Protein AF-A0A7V3PNI8-F1 (afdb_monomer)

Radius of gyration: 22.73 Å; Cα contacts (8 Å, |Δi|>4): 471; chains: 1; bounding box: 58×38×61 Å

Secondary structure (DSSP, 8-state):
-HHHHHHHHHGGG-SSHHHHHHHHHHHHHT--TTHHHHHHHHTT-SSHHHHHHHHHHHHHHT-GGGHHHHHHHTT-SSHHHHHHHHHHHHHHT-GGGHHHHHHHHHH-S-HHHHHHHHHHHHHHT-GGGHHHHHHHTT-SSHHHHHHHHHHHHHH--GGGHHHHHHHTT-SSHHHHHHHHHHHHHTGGGGHHHHHHHHHHHTSPPSSTT--SSTTHHHHHHHHHHHHHHHHHHHTTSSPPPTTHHHHHHHHHHHHHHHHH-TTSS-HHHHHHHHHHHHHHHHHHT--

Nearest PDB structures (foldseek):
  4xl5-assembly1_C  TM=7.088E-01  e=1.899E-10  synthetic construct
  7p0h-assembly2_B  TM=7.150E-01  e=7.142E-10  synthetic construct
  3ltj-assembly1_A  TM=6.736E-01  e=1.864E-07  synthetic construct
  6veh-assembly1_A  TM=6.159E-01  e=3.166E-07  synthetic construct
  6gx7-assembly2_F  TM=5.871E-01  e=2.324E-07  synthetic construct

Sequence (287 aa):
MAESFERLAAQLSHESPDIRRMACRDVAASGDARAAAALVKALGDWSPYVRAAAAEGLAAIGDPSVAPHLIELLSSAQPEARAGAALALGRLGIVKAADQILERLQTDPHPAVRAAAAEAAGRLASPEALQPLTAALADPEGLVRLSAARGLGLLGDSQAADALSATLGDAESDVAQAAAEALVSLGSASAPALAHALAEALKPRREPGAPWGAFGSEGWIGACRLAIGVLLKLASEPAEPAEAWASIRDALRTWKGALGILSAVPVEVKQPLRQLVHVYSRRLAQL

Structure (mmCIF, N/CA/C/O backbone):
data_AF-A0A7V3PNI8-F1
#
_entry.id   AF-A0A7V3PNI8-F1
#
loop_
_atom_site.group_PDB
_atom_site.id
_atom_site.type_symbol
_atom_site.label_atom_id
_atom_site.label_alt_id
_atom_site.label_comp_id
_atom_site.label_asym_id
_atom_site.label_entity_id
_atom_site.label_seq_id
_atom_site.pdbx_PDB_ins_code
_atom_site.Cartn_x
_atom_site.Cartn_y
_atom_site.Cartn_z
_atom_site.occupancy
_atom_site.B_iso_or_equiv
_atom_site.auth_seq_id
_atom_site.auth_comp_id
_atom_site.auth_asym_id
_atom_site.auth_atom_id
_atom_site.pdbx_PDB_model_num
ATOM 1 N N . MET A 1 1 ? 32.277 -0.8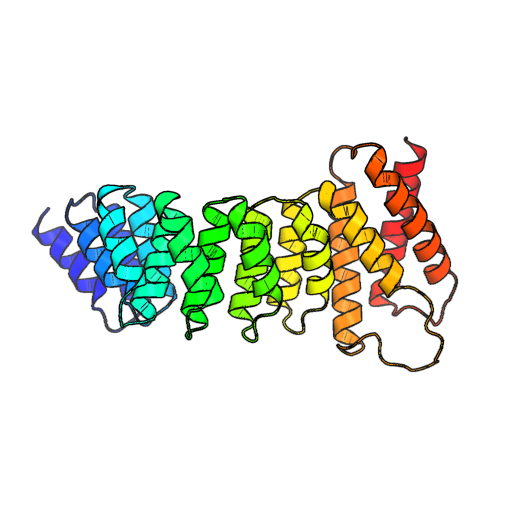92 -24.035 1.00 59.25 1 MET A N 1
ATOM 2 C CA . MET A 1 1 ? 31.037 -0.154 -23.711 1.00 59.25 1 MET A CA 1
ATOM 3 C C . MET A 1 1 ? 29.829 -0.730 -24.449 1.00 59.25 1 MET A C 1
ATOM 5 O O . MET A 1 1 ? 28.950 -1.252 -23.782 1.00 59.25 1 MET A O 1
ATOM 9 N N . ALA A 1 2 ? 29.788 -0.747 -25.789 1.00 63.59 2 ALA A N 1
ATOM 10 C CA . ALA A 1 2 ? 28.640 -1.324 -26.511 1.00 63.59 2 ALA A CA 1
ATOM 11 C C . ALA A 1 2 ? 28.478 -2.845 -26.291 1.00 63.59 2 ALA A C 1
ATOM 13 O O . ALA A 1 2 ? 27.403 -3.295 -25.913 1.00 63.59 2 ALA A O 1
ATOM 14 N N . GLU A 1 3 ? 29.558 -3.624 -26.425 1.00 67.81 3 GLU A N 1
ATOM 15 C CA . GLU A 1 3 ? 29.527 -5.089 -26.244 1.00 67.81 3 GLU A CA 1
ATOM 16 C C . GLU A 1 3 ? 29.230 -5.514 -24.791 1.00 67.81 3 GLU A C 1
ATOM 18 O O . GLU A 1 3 ? 28.664 -6.576 -24.548 1.00 67.81 3 GLU A O 1
ATOM 23 N N . SER A 1 4 ? 29.567 -4.666 -23.811 1.00 84.44 4 SER A N 1
ATOM 24 C CA . SER A 1 4 ? 29.242 -4.903 -22.401 1.00 84.44 4 SER A CA 1
ATOM 25 C C . SER A 1 4 ? 27.756 -4.687 -22.108 1.00 84.44 4 SER A C 1
ATOM 27 O O . SER A 1 4 ? 27.187 -5.462 -21.348 1.00 84.44 4 SER A O 1
ATOM 29 N N . PHE A 1 5 ? 27.112 -3.700 -22.741 1.00 90.62 5 PHE A N 1
ATOM 30 C CA . PHE A 1 5 ? 25.671 -3.486 -22.586 1.00 90.62 5 PHE A CA 1
ATOM 31 C C . PHE A 1 5 ? 24.851 -4.607 -23.231 1.00 90.62 5 PHE A C 1
ATOM 33 O O . PHE A 1 5 ? 23.934 -5.114 -22.597 1.00 90.62 5 PHE A O 1
ATOM 40 N N . GLU A 1 6 ? 25.206 -5.052 -24.442 1.00 90.94 6 GLU A N 1
ATOM 41 C CA . GLU A 1 6 ? 24.476 -6.138 -25.121 1.00 90.94 6 GLU A CA 1
ATOM 42 C C . GLU A 1 6 ? 24.453 -7.426 -24.290 1.00 90.94 6 GLU A C 1
ATOM 44 O O . GLU A 1 6 ? 23.429 -8.102 -24.202 1.00 90.94 6 GLU A O 1
ATOM 49 N N . ARG A 1 7 ? 25.563 -7.745 -23.609 1.00 91.00 7 ARG A N 1
ATOM 50 C CA . ARG A 1 7 ? 25.631 -8.907 -22.711 1.00 91.00 7 ARG A CA 1
ATOM 51 C C . ARG A 1 7 ? 24.704 -8.768 -21.505 1.00 91.00 7 ARG A C 1
ATOM 53 O O . ARG A 1 7 ? 24.096 -9.762 -21.118 1.00 91.00 7 ARG A O 1
ATOM 60 N N . LEU A 1 8 ? 24.581 -7.568 -20.933 1.00 90.94 8 LEU A N 1
ATOM 61 C CA . LEU A 1 8 ? 23.647 -7.291 -19.836 1.00 90.94 8 LEU A CA 1
ATOM 62 C C . LEU A 1 8 ? 22.193 -7.342 -20.321 1.00 90.94 8 LEU A C 1
ATOM 64 O O . LEU A 1 8 ? 21.363 -8.017 -19.719 1.00 90.94 8 LEU A O 1
ATOM 68 N N . ALA A 1 9 ? 21.894 -6.696 -21.449 1.00 92.25 9 ALA A N 1
ATOM 69 C CA . ALA A 1 9 ? 20.561 -6.675 -22.042 1.00 92.25 9 ALA A CA 1
ATOM 70 C C . ALA A 1 9 ? 20.085 -8.078 -22.457 1.00 92.25 9 ALA A C 1
ATOM 72 O O . ALA A 1 9 ? 18.906 -8.392 -22.305 1.00 92.25 9 ALA A O 1
ATOM 73 N N . ALA A 1 10 ? 20.989 -8.959 -22.899 1.00 93.94 10 ALA A N 1
ATOM 74 C CA . ALA A 1 10 ? 20.662 -10.353 -23.202 1.00 93.94 10 ALA A CA 1
ATOM 75 C C . ALA A 1 10 ? 20.108 -11.113 -21.981 1.00 93.94 10 ALA A C 1
ATOM 77 O O . ALA A 1 10 ? 19.217 -11.953 -22.130 1.00 93.94 10 ALA A O 1
ATOM 78 N N . GLN A 1 11 ? 20.562 -10.782 -20.7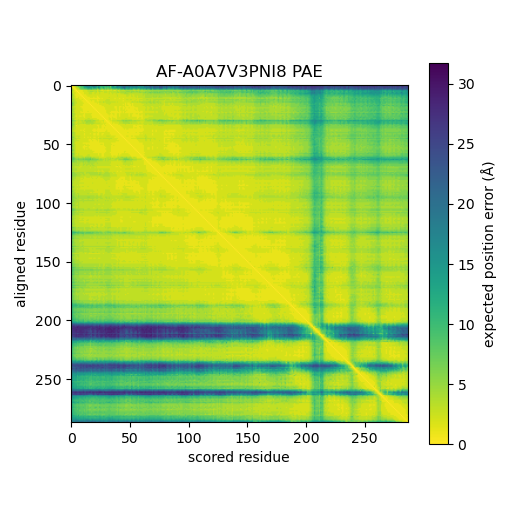65 1.00 96.12 11 GLN A N 1
ATOM 79 C CA . GLN A 1 11 ? 20.074 -11.417 -19.534 1.00 96.12 11 GLN A CA 1
ATOM 80 C C . GLN A 1 11 ? 18.616 -11.055 -19.209 1.00 96.12 11 GLN A C 1
ATOM 82 O O . GLN A 1 11 ? 17.956 -11.795 -18.483 1.00 96.12 11 GLN A O 1
ATOM 87 N N . LEU A 1 12 ? 18.059 -9.989 -19.802 1.00 94.62 12 LEU A N 1
ATOM 88 C CA . LEU A 1 12 ? 16.629 -9.666 -19.690 1.00 94.62 12 LEU A CA 1
ATOM 89 C C . LEU A 1 12 ? 15.725 -10.703 -20.369 1.00 94.62 12 LEU A C 1
ATOM 91 O O . LEU A 1 12 ? 14.520 -10.669 -20.167 1.00 94.62 12 LEU A O 1
ATOM 95 N N . SER A 1 13 ? 16.273 -11.610 -21.182 1.00 94.81 13 SER A N 1
ATOM 96 C CA . SER A 1 13 ? 15.520 -12.702 -21.821 1.00 94.81 13 SER A CA 1
ATOM 97 C C . SER A 1 13 ? 15.870 -14.079 -21.246 1.00 94.81 13 SER A C 1
ATOM 99 O O . SER A 1 13 ? 15.529 -15.099 -21.837 1.00 94.81 13 SER A O 1
ATOM 101 N N . HIS A 1 14 ? 16.564 -14.124 -20.105 1.00 97.25 14 HIS A N 1
ATOM 102 C CA . HIS A 1 14 ? 16.958 -15.374 -19.465 1.00 97.25 14 HIS A CA 1
ATOM 103 C C . HIS A 1 14 ? 15.734 -16.175 -18.969 1.00 97.25 14 HIS A C 1
ATOM 105 O O . HIS A 1 14 ? 14.748 -15.595 -18.514 1.00 97.25 14 HIS A O 1
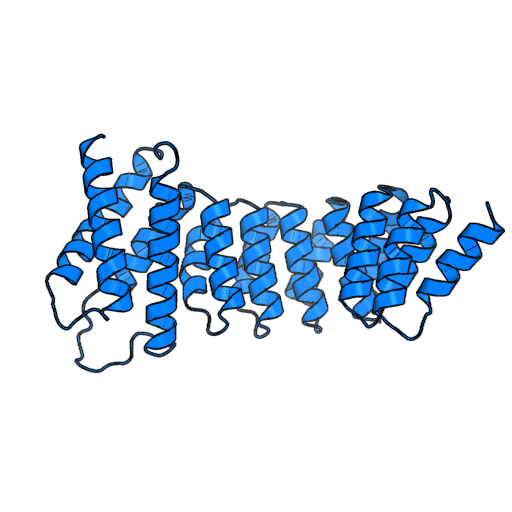ATOM 111 N N . GLU A 1 15 ? 15.788 -17.511 -19.000 1.00 95.69 15 GLU A N 1
ATOM 112 C CA . GLU A 1 15 ? 14.679 -18.379 -18.554 1.00 95.69 15 GLU A CA 1
ATOM 113 C C . GLU A 1 15 ? 14.311 -18.153 -17.077 1.00 95.69 15 GLU A C 1
ATOM 115 O O . GLU A 1 15 ? 13.138 -18.021 -16.719 1.00 95.69 15 GLU A O 1
ATOM 120 N N . SER A 1 16 ? 15.331 -18.022 -16.225 1.00 97.25 16 SER A N 1
ATOM 121 C CA . SER A 1 16 ? 15.176 -17.729 -14.802 1.00 97.25 16 SER A CA 1
ATOM 122 C C . SER A 1 16 ? 14.708 -16.284 -14.569 1.00 97.25 16 SER A C 1
ATOM 124 O O . SER A 1 16 ? 15.424 -15.348 -14.946 1.00 97.25 16 SER A O 1
ATOM 126 N N . PRO A 1 17 ? 13.562 -16.075 -13.892 1.00 96.62 17 PRO A N 1
ATOM 127 C CA . PRO A 1 17 ? 13.081 -14.741 -13.540 1.00 96.62 17 PRO A CA 1
ATOM 128 C C . PRO A 1 17 ? 14.018 -14.014 -12.570 1.00 96.62 17 PRO A C 1
ATOM 130 O O . PRO A 1 17 ? 14.084 -12.788 -12.604 1.00 96.62 17 PRO A O 1
ATOM 133 N N . ASP A 1 18 ? 14.776 -14.736 -11.741 1.00 96.88 18 ASP A N 1
ATOM 134 C CA . ASP A 1 18 ? 15.745 -14.121 -10.831 1.00 96.88 18 ASP A CA 1
ATOM 135 C C . ASP A 1 18 ? 16.891 -13.456 -11.593 1.00 96.88 18 ASP A C 1
ATOM 137 O O . ASP A 1 18 ? 17.283 -12.336 -11.259 1.00 96.88 18 ASP A O 1
ATOM 141 N N . ILE A 1 19 ? 17.366 -14.105 -12.662 1.00 97.38 19 ILE A N 1
ATOM 142 C CA . ILE A 1 19 ? 18.402 -13.546 -13.535 1.00 97.38 19 ILE A CA 1
ATOM 143 C C . ILE A 1 19 ? 17.852 -12.348 -14.308 1.00 97.38 19 ILE A C 1
ATOM 145 O O . ILE A 1 19 ? 18.499 -11.305 -14.326 1.00 97.38 19 ILE A O 1
ATOM 149 N N . ARG A 1 20 ? 16.629 -12.427 -14.856 1.00 97.94 20 ARG A N 1
ATOM 150 C CA . ARG A 1 20 ? 15.996 -11.269 -15.521 1.00 97.94 20 ARG A CA 1
ATOM 151 C C . ARG A 1 20 ? 15.816 -10.081 -14.575 1.00 97.94 20 ARG A C 1
ATOM 153 O O . ARG A 1 20 ? 16.043 -8.933 -14.956 1.00 97.94 20 ARG A O 1
ATOM 160 N N . ARG A 1 21 ? 15.445 -10.347 -13.320 1.00 97.31 21 ARG A N 1
ATOM 161 C CA . ARG A 1 21 ? 15.297 -9.328 -12.274 1.00 97.31 21 ARG A CA 1
ATOM 162 C C . ARG A 1 21 ? 16.632 -8.657 -11.952 1.00 97.31 21 ARG A C 1
ATOM 164 O O . ARG A 1 21 ? 16.681 -7.436 -11.834 1.00 97.31 21 ARG A O 1
ATOM 171 N N . MET A 1 22 ? 17.705 -9.438 -11.806 1.00 96.00 22 MET A N 1
ATOM 172 C CA . MET A 1 22 ? 19.059 -8.903 -11.615 1.00 96.00 22 MET A CA 1
ATOM 173 C C . MET A 1 22 ? 19.500 -8.085 -12.831 1.00 96.00 22 MET A C 1
ATOM 175 O O . MET A 1 22 ? 19.941 -6.951 -12.670 1.00 96.00 22 MET A O 1
ATOM 179 N N . ALA A 1 23 ? 19.244 -8.591 -14.037 1.00 96.75 23 ALA A N 1
ATOM 180 C CA . ALA A 1 23 ? 19.557 -7.906 -15.283 1.00 96.75 23 ALA A CA 1
ATOM 181 C C . ALA A 1 23 ? 18.879 -6.534 -15.391 1.00 96.75 23 ALA A C 1
ATOM 183 O O . ALA A 1 23 ? 19.502 -5.596 -15.871 1.00 96.75 23 ALA A O 1
ATOM 184 N N . CYS A 1 24 ? 17.646 -6.370 -14.894 1.00 97.44 24 CYS A N 1
ATOM 185 C CA . CYS A 1 24 ? 16.998 -5.054 -14.846 1.00 97.44 24 CYS A CA 1
ATOM 186 C C . CYS A 1 24 ? 17.823 -4.031 -14.047 1.00 97.44 24 CYS A C 1
ATOM 188 O O . CYS A 1 24 ? 17.959 -2.879 -14.460 1.00 97.44 24 CYS A O 1
ATOM 190 N N . ARG A 1 25 ? 18.410 -4.452 -12.920 1.00 94.50 25 ARG A N 1
ATOM 191 C CA . ARG A 1 25 ? 19.251 -3.589 -12.079 1.00 94.50 25 ARG A CA 1
ATOM 192 C C . ARG A 1 25 ? 20.579 -3.275 -12.758 1.00 94.50 25 ARG A C 1
ATOM 194 O O . ARG A 1 25 ? 20.981 -2.115 -12.784 1.00 94.50 25 ARG A O 1
ATOM 201 N N . ASP A 1 26 ? 21.215 -4.281 -13.348 1.00 95.94 26 ASP A N 1
ATOM 202 C CA . ASP A 1 26 ? 22.501 -4.112 -14.030 1.00 95.94 26 ASP A CA 1
ATOM 203 C C . ASP A 1 26 ? 22.365 -3.225 -15.278 1.00 95.94 26 ASP A C 1
ATOM 205 O O . ASP A 1 26 ? 23.199 -2.355 -15.528 1.00 95.94 26 ASP A O 1
ATOM 209 N N . VAL A 1 27 ? 21.275 -3.392 -16.036 1.00 95.94 27 VAL A N 1
ATOM 210 C CA . VAL A 1 27 ? 20.933 -2.542 -17.184 1.00 95.94 27 VAL A CA 1
ATOM 211 C C . VAL A 1 27 ? 20.701 -1.101 -16.733 1.00 95.94 27 VAL A C 1
ATOM 213 O O . VAL A 1 27 ? 21.259 -0.194 -17.350 1.00 95.94 27 VAL A O 1
ATOM 216 N N . ALA A 1 28 ? 19.962 -0.872 -15.643 1.00 95.25 28 ALA A N 1
ATOM 217 C CA . ALA A 1 28 ? 19.760 0.472 -15.095 1.00 95.25 28 ALA A CA 1
ATOM 218 C C . ALA A 1 28 ? 21.077 1.132 -14.647 1.00 95.25 28 ALA A C 1
ATOM 220 O O . ALA A 1 28 ? 21.313 2.303 -14.934 1.00 95.25 28 ALA A O 1
ATOM 221 N N . ALA A 1 29 ? 21.962 0.372 -13.995 1.00 94.69 29 ALA A N 1
ATOM 222 C CA . ALA A 1 29 ? 23.250 0.857 -13.498 1.00 94.69 29 ALA A CA 1
ATOM 223 C C . ALA A 1 29 ? 24.315 1.051 -14.596 1.00 94.69 29 ALA A C 1
ATOM 225 O O . ALA A 1 29 ? 25.376 1.616 -14.331 1.00 94.69 29 ALA A O 1
ATOM 226 N N . SER A 1 30 ? 24.056 0.593 -15.825 1.00 93.50 30 SER A N 1
ATOM 227 C CA . SER A 1 30 ? 25.036 0.625 -16.918 1.00 93.50 30 SER A CA 1
ATOM 228 C C . SER A 1 30 ? 25.377 2.034 -17.422 1.00 93.50 30 SER A C 1
ATOM 230 O O . SER A 1 30 ? 26.429 2.218 -18.036 1.00 93.50 30 SER A O 1
ATOM 232 N N . GLY A 1 31 ? 24.489 3.013 -17.206 1.00 88.44 31 GLY A N 1
ATOM 233 C CA . GLY A 1 31 ? 24.606 4.364 -17.766 1.00 88.44 31 GLY A CA 1
ATOM 234 C C . GLY A 1 31 ? 24.457 4.435 -19.294 1.00 88.44 31 GLY A C 1
ATOM 235 O O . GLY A 1 31 ? 24.707 5.486 -19.881 1.00 88.44 31 GLY A O 1
ATOM 236 N N . ASP A 1 32 ? 24.076 3.337 -19.956 1.00 93.25 32 ASP A N 1
ATOM 237 C CA . ASP A 1 32 ? 23.855 3.304 -21.403 1.00 93.25 32 ASP A CA 1
ATOM 238 C C . ASP A 1 32 ? 22.507 3.953 -21.752 1.00 93.25 32 ASP A C 1
ATOM 240 O O . ASP A 1 32 ? 21.478 3.645 -21.148 1.00 93.25 32 ASP A O 1
ATOM 244 N N . ALA A 1 33 ? 22.485 4.813 -22.774 1.00 90.31 33 ALA A N 1
ATOM 245 C CA . ALA A 1 33 ? 21.272 5.502 -23.225 1.00 90.31 33 ALA A CA 1
ATOM 246 C C . ALA A 1 33 ? 20.151 4.540 -23.672 1.00 90.31 33 ALA A C 1
ATOM 248 O O . ALA A 1 33 ? 18.980 4.911 -23.707 1.00 90.31 33 ALA A O 1
ATOM 249 N N . ARG A 1 34 ? 20.490 3.287 -24.002 1.00 93.19 34 ARG A N 1
ATOM 250 C CA . ARG A 1 34 ? 19.532 2.246 -24.404 1.00 93.19 34 ARG A CA 1
ATOM 251 C C . ARG A 1 34 ? 18.886 1.531 -23.217 1.00 93.19 34 ARG A C 1
ATOM 253 O O . ARG A 1 34 ? 17.935 0.774 -23.422 1.00 93.19 34 ARG A O 1
ATOM 260 N N . ALA A 1 35 ? 19.369 1.757 -21.994 1.00 95.19 35 ALA A N 1
ATOM 261 C CA . ALA A 1 35 ? 18.869 1.090 -20.796 1.00 95.19 35 ALA A CA 1
ATOM 262 C C . ALA A 1 35 ? 17.365 1.318 -20.600 1.00 95.19 35 ALA A C 1
ATOM 264 O O . ALA A 1 35 ? 16.624 0.361 -20.388 1.00 95.19 35 ALA A O 1
ATOM 265 N N . ALA A 1 36 ? 16.896 2.557 -20.767 1.00 95.12 36 ALA A N 1
ATOM 266 C CA . ALA A 1 36 ? 15.486 2.897 -20.607 1.00 95.12 36 ALA A CA 1
ATOM 267 C C . ALA A 1 36 ? 14.584 2.076 -21.548 1.00 95.12 36 ALA A C 1
ATOM 269 O O . ALA A 1 36 ? 13.636 1.437 -21.097 1.00 95.12 36 ALA A O 1
ATOM 270 N N . ALA A 1 37 ? 14.924 1.997 -22.837 1.00 94.44 37 ALA A N 1
ATOM 271 C CA . ALA A 1 37 ? 14.160 1.218 -23.814 1.00 94.44 37 ALA A CA 1
ATOM 272 C C . ALA A 1 37 ? 14.144 -0.289 -23.490 1.00 94.44 37 ALA A C 1
ATOM 274 O O . ALA A 1 37 ? 13.110 -0.949 -23.622 1.00 94.44 37 ALA A O 1
ATOM 275 N N . ALA A 1 38 ? 15.272 -0.837 -23.028 1.00 95.56 38 ALA A N 1
ATOM 276 C CA . ALA A 1 38 ? 15.356 -2.236 -22.621 1.00 95.56 38 ALA A CA 1
ATOM 277 C C . ALA A 1 38 ? 14.469 -2.535 -21.396 1.00 95.56 38 ALA A C 1
ATOM 279 O O . ALA A 1 38 ? 13.776 -3.553 -21.366 1.00 95.56 38 ALA A O 1
ATOM 280 N N . LEU A 1 39 ? 14.436 -1.627 -20.416 1.00 97.00 39 LEU A N 1
ATOM 281 C CA . LEU A 1 39 ? 13.607 -1.778 -19.219 1.00 97.00 39 LEU A CA 1
ATOM 282 C C . LEU A 1 39 ? 12.118 -1.573 -19.497 1.00 97.00 39 LEU A C 1
ATOM 284 O O . LEU A 1 39 ? 11.309 -2.307 -18.939 1.00 97.00 39 LEU A O 1
ATOM 288 N N . VAL A 1 40 ? 11.745 -0.661 -20.402 1.00 96.56 40 VAL A N 1
ATOM 289 C CA . VAL A 1 40 ? 10.356 -0.529 -20.879 1.00 96.56 40 VAL A CA 1
ATOM 290 C C . VAL A 1 40 ? 9.846 -1.869 -21.408 1.00 96.56 40 VAL A C 1
ATOM 292 O O . VAL A 1 40 ? 8.747 -2.289 -21.056 1.00 96.56 40 VAL A O 1
ATOM 295 N N . LYS A 1 41 ? 10.650 -2.590 -22.200 1.00 95.00 41 LYS A N 1
ATOM 296 C CA . LYS A 1 41 ? 10.272 -3.926 -22.685 1.00 95.00 41 LYS A CA 1
ATOM 297 C C . LYS A 1 41 ? 10.092 -4.924 -21.533 1.00 95.00 41 LYS A C 1
ATOM 299 O O . LYS A 1 41 ? 9.159 -5.724 -21.560 1.00 95.00 41 LYS A O 1
ATOM 304 N N . ALA A 1 42 ? 10.948 -4.860 -20.513 1.00 96.94 42 ALA A N 1
ATOM 305 C CA . ALA A 1 42 ? 10.878 -5.724 -19.332 1.00 96.94 42 ALA A CA 1
ATOM 306 C C . ALA A 1 42 ? 9.665 -5.440 -18.418 1.00 96.94 42 ALA A C 1
ATOM 308 O O . ALA A 1 42 ? 9.324 -6.273 -17.579 1.00 96.94 42 ALA A O 1
ATOM 309 N N . LEU A 1 43 ? 8.949 -4.323 -18.605 1.00 96.94 43 LEU A N 1
ATOM 310 C CA . LEU A 1 43 ? 7.668 -4.081 -17.929 1.00 96.94 43 LEU A CA 1
ATOM 311 C C . LEU A 1 43 ? 6.577 -5.072 -18.351 1.00 96.94 43 LEU A C 1
ATOM 313 O O . LEU A 1 43 ? 5.633 -5.272 -17.598 1.00 96.94 43 LEU A O 1
ATOM 317 N N . GLY A 1 44 ? 6.707 -5.707 -19.518 1.00 95.81 44 GLY A N 1
ATOM 318 C CA . GLY A 1 44 ? 5.805 -6.762 -19.987 1.00 95.81 44 GLY A CA 1
ATOM 319 C C . GLY A 1 44 ? 6.144 -8.165 -19.478 1.00 95.81 44 GLY A C 1
ATOM 320 O O . GLY A 1 44 ? 5.592 -9.135 -19.985 1.00 95.81 44 GLY A O 1
ATOM 321 N N . ASP A 1 45 ? 7.073 -8.313 -18.528 1.00 97.81 45 ASP A N 1
ATOM 322 C CA . ASP A 1 45 ? 7.474 -9.634 -18.040 1.00 97.81 45 ASP A CA 1
ATOM 323 C C . ASP A 1 45 ? 6.354 -10.331 -17.249 1.00 97.81 45 ASP A C 1
ATOM 325 O O . ASP A 1 45 ? 5.663 -9.716 -16.432 1.00 97.81 45 ASP A O 1
ATOM 329 N N . TRP A 1 46 ? 6.221 -11.647 -17.423 1.00 94.88 46 TRP A N 1
ATOM 330 C CA . TRP A 1 46 ? 5.276 -12.480 -16.670 1.00 94.88 46 TRP A CA 1
ATOM 331 C C . TRP A 1 46 ? 5.524 -12.444 -15.158 1.00 94.88 46 TRP A C 1
ATOM 333 O O . TRP A 1 46 ? 4.581 -12.477 -14.365 1.00 94.88 46 TRP A O 1
ATOM 343 N N . SER A 1 47 ? 6.788 -12.333 -14.739 1.00 96.38 47 SER A N 1
ATOM 344 C CA . SER A 1 47 ? 7.156 -12.264 -13.329 1.00 96.38 47 SER A CA 1
ATOM 345 C C . SER A 1 47 ? 6.887 -10.867 -12.759 1.00 96.38 47 SER A C 1
ATOM 347 O O . SER A 1 47 ? 7.524 -9.898 -13.190 1.00 96.38 47 SER A O 1
ATOM 349 N N . PRO A 1 48 ? 6.030 -10.729 -11.727 1.00 94.62 48 PRO A N 1
ATOM 350 C CA . PRO A 1 48 ? 5.806 -9.442 -11.067 1.00 94.62 48 PRO A CA 1
ATOM 351 C C . PRO A 1 48 ? 7.093 -8.856 -10.473 1.00 94.62 48 PRO A C 1
ATOM 353 O O . PRO A 1 48 ? 7.262 -7.640 -10.461 1.00 94.62 48 PRO A O 1
ATOM 356 N N . TYR A 1 49 ? 8.037 -9.704 -10.049 1.00 96.44 49 TYR A N 1
ATOM 357 C CA . TYR A 1 49 ? 9.324 -9.257 -9.515 1.00 96.44 49 TYR A CA 1
ATOM 358 C C . TYR A 1 49 ? 10.232 -8.645 -10.586 1.00 96.44 49 TYR A C 1
ATOM 360 O O . TYR A 1 49 ? 10.983 -7.719 -10.285 1.00 96.44 49 TYR A O 1
ATOM 368 N N . VAL A 1 50 ? 10.167 -9.139 -11.828 1.00 97.94 50 VAL A N 1
ATOM 369 C CA . VAL A 1 50 ? 10.916 -8.558 -12.953 1.00 97.94 50 VAL A CA 1
ATOM 370 C C . VAL A 1 50 ? 10.288 -7.230 -13.356 1.00 97.94 50 VAL A C 1
ATOM 372 O O . VAL A 1 50 ? 11.011 -6.247 -13.482 1.00 97.94 50 VAL A O 1
ATOM 375 N N . ARG A 1 51 ? 8.951 -7.155 -13.444 1.00 97.50 51 ARG A N 1
ATOM 376 C CA . ARG A 1 51 ? 8.247 -5.888 -13.713 1.00 97.50 51 ARG A CA 1
ATOM 377 C C . ARG A 1 51 ? 8.572 -4.820 -12.674 1.00 97.50 51 ARG A C 1
ATOM 379 O O . ARG A 1 51 ? 8.873 -3.685 -13.035 1.00 97.50 51 ARG A O 1
ATOM 386 N N . ALA A 1 52 ? 8.562 -5.189 -11.392 1.00 96.56 52 ALA A N 1
ATOM 387 C CA . ALA A 1 52 ? 8.976 -4.300 -10.315 1.00 96.56 52 ALA A CA 1
ATOM 388 C C . ALA A 1 52 ? 10.443 -3.873 -10.483 1.00 96.56 52 ALA A C 1
ATOM 390 O O . ALA A 1 52 ? 10.729 -2.683 -10.453 1.00 96.56 52 ALA A O 1
ATOM 391 N N . ALA A 1 53 ? 11.382 -4.784 -10.746 1.00 97.62 53 ALA A N 1
ATOM 392 C CA . ALA A 1 53 ? 12.778 -4.390 -10.954 1.00 97.62 53 ALA A CA 1
ATOM 393 C C . ALA A 1 53 ? 12.975 -3.485 -12.185 1.00 97.62 53 ALA A C 1
ATOM 395 O O . ALA A 1 53 ? 13.777 -2.556 -12.133 1.00 97.62 53 ALA A O 1
ATOM 396 N N . ALA A 1 54 ? 12.222 -3.702 -13.265 1.00 97.88 54 ALA A N 1
ATOM 397 C CA . ALA A 1 54 ? 12.241 -2.849 -14.449 1.00 97.88 54 ALA A CA 1
ATOM 398 C C . ALA A 1 54 ? 11.700 -1.440 -14.155 1.00 97.88 54 ALA A C 1
ATOM 400 O O . ALA A 1 54 ? 12.339 -0.451 -14.511 1.00 97.88 54 ALA A O 1
ATOM 401 N N . ALA A 1 55 ? 10.580 -1.332 -13.434 1.00 97.75 55 ALA A N 1
ATOM 402 C CA . ALA A 1 55 ? 10.024 -0.051 -12.997 1.00 97.75 55 ALA A CA 1
ATOM 403 C C . ALA A 1 55 ? 10.955 0.696 -12.018 1.00 97.75 55 ALA A C 1
ATOM 405 O O . ALA A 1 55 ? 11.086 1.914 -12.095 1.00 97.75 55 ALA A O 1
ATOM 406 N N . GLU A 1 56 ? 11.618 -0.025 -11.106 1.00 96.94 56 GLU A N 1
ATOM 407 C CA . GLU A 1 56 ? 12.673 0.509 -10.223 1.00 96.94 56 GLU A CA 1
ATOM 408 C C . GLU A 1 56 ? 13.861 1.027 -11.036 1.00 96.94 56 GLU A C 1
ATOM 410 O O . GLU A 1 56 ? 14.335 2.132 -10.794 1.00 96.94 56 GLU A O 1
ATOM 415 N N . GLY A 1 57 ? 14.319 0.247 -12.017 1.00 97.19 57 GLY A N 1
ATOM 416 C CA . GLY A 1 57 ? 15.422 0.629 -12.888 1.00 97.19 57 GLY A CA 1
ATOM 417 C C . GLY A 1 57 ? 15.106 1.876 -13.713 1.00 97.19 57 GLY A C 1
ATOM 418 O O . GLY A 1 57 ? 15.937 2.774 -13.791 1.00 97.19 57 GLY A O 1
ATOM 419 N N . LEU A 1 58 ? 13.890 1.987 -14.259 1.00 97.00 58 LEU A N 1
ATOM 420 C CA . LEU A 1 58 ? 13.436 3.195 -14.955 1.00 97.00 58 LEU A CA 1
ATOM 421 C C . LEU A 1 58 ? 13.420 4.416 -14.031 1.00 97.00 58 LEU A C 1
ATOM 423 O O . LEU A 1 58 ? 13.913 5.473 -14.418 1.00 97.00 58 LEU A O 1
ATOM 427 N N . ALA A 1 59 ? 12.913 4.266 -12.805 1.00 95.62 59 ALA A N 1
ATOM 428 C CA . ALA A 1 59 ? 12.934 5.339 -11.814 1.00 95.62 59 ALA A CA 1
ATOM 429 C C . ALA A 1 59 ? 14.364 5.745 -11.416 1.00 95.62 59 ALA A C 1
ATOM 431 O O . ALA A 1 59 ? 14.633 6.930 -11.252 1.00 95.62 59 ALA A O 1
ATOM 432 N N . ALA A 1 60 ? 15.287 4.782 -11.316 1.00 95.88 60 ALA A N 1
ATOM 433 C CA . ALA A 1 60 ? 16.697 5.037 -11.024 1.00 95.88 60 ALA A CA 1
ATOM 434 C C . ALA A 1 60 ? 17.428 5.745 -12.176 1.00 95.88 60 ALA A C 1
ATOM 436 O O . ALA A 1 60 ? 18.286 6.586 -11.919 1.00 95.88 60 ALA A O 1
ATOM 437 N N . ILE A 1 61 ? 17.082 5.433 -13.430 1.00 95.62 61 ILE A N 1
ATOM 438 C CA . ILE A 1 61 ? 17.558 6.183 -14.602 1.00 95.62 61 ILE A CA 1
ATOM 439 C C . ILE A 1 61 ? 17.003 7.613 -14.566 1.00 95.62 61 ILE A C 1
ATOM 441 O O . ILE A 1 61 ? 17.721 8.559 -14.881 1.00 95.62 61 ILE A O 1
ATOM 445 N N . GLY A 1 62 ? 15.733 7.769 -14.181 1.00 91.69 62 GLY A N 1
ATOM 446 C CA . GLY A 1 62 ? 15.099 9.073 -13.999 1.00 91.69 62 GLY A CA 1
ATOM 447 C C . GLY A 1 62 ? 14.891 9.849 -15.299 1.00 91.69 62 GLY A C 1
ATOM 448 O O . GLY A 1 62 ? 14.786 11.071 -15.255 1.00 91.69 62 GLY A O 1
ATOM 449 N N . ASP A 1 63 ? 14.847 9.170 -16.451 1.00 88.81 63 ASP A N 1
ATOM 450 C CA . ASP A 1 63 ? 14.599 9.806 -17.746 1.00 88.81 63 ASP A CA 1
ATOM 451 C C . ASP A 1 63 ? 13.089 10.032 -17.948 1.00 88.81 63 ASP A C 1
ATOM 453 O O . ASP A 1 63 ? 12.355 9.078 -18.207 1.00 88.81 63 ASP A O 1
ATOM 457 N N . PRO A 1 64 ? 12.579 11.274 -17.872 1.00 84.00 64 PRO A N 1
ATOM 458 C CA . PRO A 1 64 ? 11.157 11.542 -18.054 1.00 84.00 64 PRO A CA 1
ATOM 459 C C . PRO A 1 64 ? 10.689 11.341 -19.504 1.00 84.00 64 PRO A C 1
ATOM 461 O O . PRO A 1 64 ? 9.480 11.313 -19.746 1.00 84.00 64 PRO A O 1
ATOM 464 N N . SER A 1 65 ? 11.602 11.193 -20.475 1.00 90.12 65 SER A N 1
ATOM 465 C CA . SER A 1 65 ? 11.258 11.008 -21.889 1.00 90.12 65 SER A CA 1
ATOM 466 C C . SER A 1 65 ? 10.486 9.711 -22.153 1.00 90.12 65 SER A C 1
ATOM 468 O O . SER A 1 65 ? 9.750 9.634 -23.137 1.00 90.12 65 SER A O 1
ATOM 470 N N . VAL A 1 66 ? 10.561 8.725 -21.246 1.00 94.19 66 VAL A N 1
ATOM 471 C CA . VAL A 1 66 ? 9.777 7.484 -21.357 1.00 94.19 66 VAL A CA 1
ATOM 472 C C . VAL A 1 66 ? 8.295 7.670 -21.027 1.00 94.19 66 VAL A C 1
ATOM 474 O O . VAL A 1 66 ? 7.484 6.813 -21.376 1.00 94.19 66 VAL A O 1
ATOM 477 N N . ALA A 1 67 ? 7.911 8.775 -20.378 1.00 94.31 67 ALA A N 1
ATOM 478 C CA . ALA A 1 67 ? 6.560 8.969 -19.854 1.00 94.31 67 ALA A CA 1
ATOM 479 C C . ALA A 1 67 ? 5.437 8.828 -20.904 1.00 94.31 67 ALA A C 1
ATOM 481 O O . ALA A 1 67 ? 4.480 8.111 -20.613 1.00 94.31 67 ALA A O 1
ATOM 482 N N . PRO A 1 68 ? 5.515 9.417 -22.119 1.00 95.81 68 PRO A N 1
ATOM 483 C CA . PRO A 1 68 ? 4.462 9.253 -23.126 1.00 95.81 68 PRO A CA 1
ATOM 484 C C . PRO A 1 68 ? 4.245 7.790 -23.518 1.00 95.81 68 PRO A C 1
ATOM 486 O O . PRO A 1 68 ? 3.111 7.343 -23.656 1.00 95.81 68 PRO A O 1
ATOM 489 N N . HIS A 1 69 ? 5.333 7.031 -23.636 1.00 95.38 69 HIS A N 1
ATOM 490 C CA . HIS A 1 69 ? 5.263 5.629 -24.017 1.00 95.38 69 HIS A CA 1
ATOM 491 C C . HIS A 1 69 ? 4.760 4.742 -22.868 1.00 95.38 69 HIS A C 1
ATOM 493 O O . HIS A 1 69 ? 3.994 3.810 -23.090 1.00 95.38 69 HIS A O 1
ATOM 499 N N . LEU A 1 70 ? 5.109 5.062 -21.618 1.00 97.56 70 LEU A N 1
ATOM 500 C CA . LEU A 1 70 ? 4.526 4.395 -20.451 1.00 97.56 70 LEU A CA 1
ATOM 501 C C . LEU A 1 70 ? 3.017 4.663 -20.326 1.00 97.56 70 LEU A C 1
ATOM 503 O O . LEU A 1 70 ? 2.267 3.752 -19.985 1.00 97.56 70 LEU A O 1
ATOM 507 N N . ILE A 1 71 ? 2.557 5.880 -20.634 1.00 97.69 71 ILE A N 1
ATOM 508 C CA . ILE A 1 71 ? 1.122 6.210 -20.660 1.00 97.69 71 ILE A CA 1
ATOM 509 C C . ILE A 1 71 ? 0.401 5.398 -21.744 1.00 97.69 71 ILE A C 1
ATOM 511 O O . ILE A 1 71 ? -0.663 4.842 -21.483 1.00 97.69 71 ILE A O 1
ATOM 515 N N . GLU A 1 72 ? 0.990 5.265 -22.933 1.00 97.06 72 GLU A N 1
ATOM 516 C CA . GLU A 1 72 ? 0.454 4.410 -24.001 1.00 97.06 72 GLU A CA 1
ATOM 517 C C . GLU A 1 72 ? 0.356 2.937 -23.559 1.00 97.06 72 GLU A C 1
ATOM 519 O O . GLU A 1 72 ? -0.665 2.279 -23.778 1.00 97.06 72 GLU A O 1
ATOM 524 N N . LEU A 1 73 ? 1.375 2.430 -22.855 1.00 97.38 73 LEU A N 1
ATOM 525 C CA . LEU A 1 73 ? 1.408 1.056 -22.348 1.00 97.38 73 LEU A CA 1
ATOM 526 C C . LEU A 1 73 ? 0.304 0.737 -21.328 1.00 97.38 73 LEU A C 1
ATOM 528 O O . LEU A 1 73 ? -0.058 -0.436 -21.204 1.00 97.38 73 LEU A O 1
ATOM 532 N N . LEU A 1 74 ? -0.299 1.730 -20.661 1.00 98.00 74 LEU A N 1
ATOM 533 C CA . LEU A 1 74 ? -1.495 1.523 -19.824 1.00 98.00 74 LEU A CA 1
ATOM 534 C C . LEU A 1 74 ? -2.708 1.020 -20.625 1.00 98.00 74 LEU A C 1
ATOM 536 O O . LEU A 1 74 ? -3.651 0.487 -20.040 1.00 98.00 74 LEU A O 1
ATOM 540 N N . SER A 1 75 ? -2.687 1.149 -21.954 1.00 97.19 75 SER A N 1
ATOM 541 C CA . SER A 1 75 ? -3.718 0.628 -22.863 1.00 97.19 75 SER A CA 1
ATOM 542 C C . SER A 1 75 ? -3.291 -0.650 -23.595 1.00 97.19 75 SER A C 1
ATOM 544 O O . SER A 1 75 ? -3.981 -1.104 -24.506 1.00 97.19 75 SER A O 1
ATOM 546 N N . SER A 1 76 ? -2.162 -1.257 -23.211 1.00 97.50 76 SER A N 1
ATOM 547 C CA . SER A 1 76 ? -1.671 -2.491 -23.831 1.00 97.50 76 SER A CA 1
ATOM 548 C C . SER A 1 76 ? -2.669 -3.645 -23.696 1.00 97.50 76 SER A C 1
ATOM 550 O O . SER A 1 76 ? -3.297 -3.835 -22.651 1.00 97.50 76 SER A O 1
ATOM 552 N N . ALA A 1 77 ? -2.750 -4.490 -24.727 1.00 97.06 77 ALA A N 1
ATOM 553 C CA . ALA A 1 77 ? -3.508 -5.739 -24.668 1.00 97.06 77 ALA A CA 1
ATOM 554 C C . ALA A 1 77 ? -2.959 -6.707 -23.599 1.00 97.06 77 ALA A C 1
ATOM 556 O O . ALA A 1 77 ? -3.713 -7.507 -23.048 1.00 97.06 77 ALA A O 1
ATOM 557 N N . GLN A 1 78 ? -1.665 -6.613 -23.276 1.00 97.00 78 GLN A N 1
ATOM 558 C CA . GLN A 1 78 ? -1.013 -7.464 -22.280 1.00 97.00 78 GLN A CA 1
ATOM 559 C C . GLN A 1 78 ? -1.173 -6.869 -20.871 1.00 97.00 78 GLN A C 1
ATOM 561 O O . GLN A 1 78 ? -0.678 -5.762 -20.628 1.00 97.00 78 GLN A O 1
ATOM 566 N N . PRO A 1 79 ? -1.829 -7.568 -19.926 1.00 98.00 79 PRO A N 1
ATOM 567 C CA . PRO A 1 79 ? -2.009 -7.069 -18.563 1.00 98.00 79 PRO A CA 1
ATOM 568 C C . PRO A 1 79 ? -0.685 -6.874 -17.818 1.00 98.00 79 PRO A C 1
ATOM 570 O O . PRO A 1 79 ? -0.563 -5.944 -17.024 1.00 98.00 79 PRO A O 1
ATOM 573 N N . GLU A 1 80 ? 0.331 -7.686 -18.105 1.00 97.94 80 GLU A N 1
ATOM 574 C CA . GLU A 1 80 ? 1.676 -7.550 -17.547 1.00 97.94 80 GLU A CA 1
ATOM 575 C C . GLU A 1 80 ? 2.253 -6.171 -17.873 1.00 97.94 80 GLU A C 1
ATOM 577 O O . GLU A 1 80 ? 2.670 -5.448 -16.969 1.00 97.94 80 GLU A O 1
ATOM 582 N N . ALA A 1 81 ? 2.188 -5.774 -19.148 1.00 97.56 81 ALA A N 1
ATOM 583 C CA . ALA A 1 81 ? 2.680 -4.483 -19.611 1.00 97.56 81 ALA A CA 1
ATOM 584 C C . ALA A 1 81 ? 1.903 -3.314 -18.990 1.00 97.56 81 ALA A C 1
ATOM 586 O O . ALA A 1 81 ? 2.523 -2.334 -18.579 1.00 97.56 81 ALA A O 1
ATOM 587 N N . ARG A 1 82 ? 0.572 -3.432 -18.848 1.00 98.56 82 ARG A N 1
ATOM 588 C CA . ARG A 1 82 ? -0.243 -2.411 -18.162 1.00 98.56 82 ARG A CA 1
ATOM 589 C C . ARG A 1 82 ? 0.160 -2.256 -16.695 1.00 98.56 82 ARG A C 1
ATOM 591 O O . ARG A 1 82 ? 0.361 -1.137 -16.228 1.00 98.56 82 ARG A O 1
ATOM 598 N N . ALA A 1 83 ? 0.325 -3.370 -15.978 1.00 98.50 83 ALA A N 1
ATOM 599 C CA . ALA A 1 83 ? 0.748 -3.361 -14.579 1.00 98.50 83 ALA A CA 1
ATOM 600 C C . ALA A 1 83 ? 2.161 -2.776 -14.418 1.00 98.50 83 ALA A C 1
ATOM 602 O O . ALA A 1 83 ? 2.391 -1.936 -13.550 1.00 98.50 83 ALA A O 1
ATOM 603 N N . GLY A 1 84 ? 3.108 -3.190 -15.267 1.00 98.06 84 GLY A N 1
ATOM 604 C CA . GLY A 1 84 ? 4.467 -2.653 -15.263 1.00 98.06 84 GLY A CA 1
ATOM 605 C C . GLY A 1 84 ? 4.501 -1.152 -15.564 1.00 98.06 84 GLY A C 1
ATOM 606 O O . GLY A 1 84 ? 5.189 -0.407 -14.866 1.00 98.06 84 GLY A O 1
ATOM 607 N N . ALA A 1 85 ? 3.711 -0.691 -16.536 1.00 98.44 85 ALA A N 1
ATOM 608 C CA . ALA A 1 85 ? 3.579 0.726 -16.859 1.00 98.44 85 ALA A CA 1
ATOM 609 C C . ALA A 1 85 ? 3.044 1.546 -15.679 1.00 98.44 85 ALA A C 1
ATOM 611 O O . ALA A 1 85 ? 3.645 2.565 -15.338 1.00 98.44 85 ALA A O 1
ATOM 612 N N . ALA A 1 86 ? 1.986 1.080 -15.004 1.00 98.50 86 ALA A N 1
ATOM 613 C CA . ALA A 1 86 ? 1.452 1.747 -13.816 1.00 98.50 86 ALA A CA 1
ATOM 614 C C . ALA A 1 86 ? 2.518 1.879 -12.711 1.00 98.50 86 ALA A C 1
ATOM 616 O O . ALA A 1 86 ? 2.753 2.983 -12.215 1.00 98.50 86 ALA A O 1
ATOM 617 N N . LEU A 1 87 ? 3.235 0.791 -12.391 1.00 97.81 87 LEU A N 1
ATOM 618 C CA . LEU A 1 87 ? 4.326 0.816 -11.406 1.00 97.81 87 LEU A CA 1
ATOM 619 C C . LEU A 1 87 ? 5.431 1.811 -11.786 1.00 97.81 87 LEU A C 1
ATOM 621 O O . LEU A 1 87 ? 5.900 2.566 -10.933 1.00 97.81 87 LEU A O 1
ATOM 625 N N . ALA A 1 88 ? 5.853 1.814 -13.053 1.00 98.06 88 ALA A N 1
ATOM 626 C CA . ALA A 1 88 ? 6.900 2.708 -13.539 1.00 98.06 88 ALA A CA 1
ATOM 627 C C . ALA A 1 88 ? 6.473 4.179 -13.447 1.00 98.06 88 ALA A C 1
ATOM 629 O O . ALA A 1 88 ? 7.225 4.997 -12.922 1.00 98.06 88 ALA A O 1
ATOM 630 N N . LEU A 1 89 ? 5.252 4.507 -13.879 1.00 98.00 89 LEU A N 1
ATOM 631 C CA . LEU A 1 89 ? 4.700 5.864 -13.823 1.00 98.00 89 LEU A CA 1
ATOM 632 C C . LEU A 1 89 ? 4.587 6.388 -12.387 1.00 98.00 89 LEU A C 1
ATOM 634 O O . LEU A 1 89 ? 4.984 7.523 -12.123 1.00 98.00 89 LEU A O 1
ATOM 638 N N . GLY A 1 90 ? 4.107 5.554 -11.459 1.00 97.06 90 GLY A N 1
ATOM 639 C CA . GLY A 1 90 ? 4.021 5.910 -10.042 1.00 97.06 90 GLY A CA 1
ATOM 640 C C . GLY A 1 90 ? 5.391 6.153 -9.408 1.00 97.06 90 GLY A C 1
ATOM 641 O O . GLY A 1 90 ? 5.568 7.110 -8.661 1.00 97.06 90 GLY A O 1
ATOM 642 N N . ARG A 1 91 ? 6.392 5.324 -9.729 1.00 96.06 91 ARG A N 1
ATOM 643 C CA . ARG A 1 91 ? 7.760 5.464 -9.190 1.00 96.06 91 ARG A CA 1
ATOM 644 C C . ARG A 1 91 ? 8.540 6.625 -9.800 1.00 96.06 91 ARG A C 1
ATOM 646 O O . ARG A 1 91 ? 9.359 7.218 -9.109 1.00 96.06 91 ARG A O 1
ATOM 653 N N . LEU A 1 92 ? 8.274 6.955 -11.062 1.00 95.56 92 LEU A N 1
ATOM 654 C CA . LEU A 1 92 ? 8.815 8.139 -11.733 1.00 95.56 92 LEU A CA 1
ATOM 655 C C . LEU A 1 92 ? 8.118 9.441 -11.305 1.00 95.56 92 LEU A C 1
ATOM 657 O O . LEU A 1 92 ? 8.593 10.519 -11.652 1.00 95.56 92 LEU A O 1
ATOM 661 N N . GLY A 1 93 ? 6.993 9.366 -10.585 1.00 95.75 93 GLY A N 1
ATOM 662 C CA . GLY A 1 93 ? 6.243 10.552 -10.170 1.00 95.75 93 GLY A CA 1
ATOM 663 C C . GLY A 1 93 ? 5.546 11.267 -11.333 1.00 95.75 93 GLY A C 1
ATOM 664 O O . GLY A 1 93 ? 5.411 12.490 -11.320 1.00 95.75 93 GLY A O 1
ATOM 665 N N . ILE A 1 94 ? 5.120 10.537 -12.371 1.00 96.50 94 ILE A N 1
ATOM 666 C CA . ILE A 1 94 ? 4.470 11.130 -13.549 1.00 96.50 94 ILE A CA 1
ATOM 667 C C . ILE A 1 94 ? 3.005 11.455 -13.233 1.00 96.50 94 ILE A C 1
ATOM 669 O O . ILE A 1 94 ? 2.088 10.731 -13.612 1.00 96.50 94 ILE A O 1
ATOM 673 N N . VAL A 1 95 ? 2.775 12.593 -12.572 1.00 95.56 95 VAL A N 1
ATOM 674 C CA . VAL A 1 95 ? 1.431 13.059 -12.167 1.00 95.56 95 VAL A CA 1
ATOM 675 C C . VAL A 1 95 ? 0.473 13.197 -13.357 1.00 95.56 95 VAL A C 1
ATOM 677 O O . VAL A 1 95 ? -0.720 12.957 -13.225 1.00 95.56 95 VAL A O 1
ATOM 680 N N . LYS A 1 96 ? 0.989 13.498 -14.558 1.00 95.38 96 LYS A N 1
ATOM 681 C CA . LYS A 1 96 ? 0.187 13.576 -15.795 1.00 95.38 96 LYS A CA 1
ATOM 682 C C . LYS A 1 96 ? -0.533 12.270 -16.160 1.00 95.38 96 LYS A C 1
ATOM 684 O O . LYS A 1 96 ? -1.430 12.317 -16.989 1.00 95.38 96 LYS A O 1
ATOM 689 N N . ALA A 1 97 ? -0.115 11.137 -15.595 1.00 96.38 97 ALA A N 1
ATOM 690 C CA . ALA A 1 97 ? -0.734 9.835 -15.816 1.00 96.38 97 ALA A CA 1
ATOM 691 C C . ALA A 1 97 ? -1.773 9.461 -14.741 1.00 96.38 97 ALA A C 1
ATOM 693 O O . ALA A 1 97 ? -2.280 8.339 -14.766 1.00 96.38 97 ALA A O 1
ATOM 694 N N . ALA A 1 98 ? -2.054 10.352 -13.778 1.00 97.06 98 ALA A N 1
ATOM 695 C CA . ALA A 1 98 ? -2.931 10.066 -12.645 1.00 97.06 98 ALA A CA 1
ATOM 696 C C . ALA A 1 98 ? -4.314 9.585 -13.102 1.00 97.06 98 ALA A C 1
ATOM 698 O O . ALA A 1 98 ? -4.740 8.517 -12.676 1.00 97.06 98 ALA A O 1
ATOM 699 N N . ASP A 1 99 ? -4.960 10.290 -14.034 1.00 97.25 99 ASP A N 1
ATOM 700 C CA . ASP A 1 99 ? -6.297 9.928 -14.521 1.00 97.25 99 ASP A CA 1
ATOM 701 C C . ASP A 1 99 ? -6.333 8.517 -15.124 1.00 97.25 99 ASP A C 1
ATOM 703 O O . ASP A 1 99 ? -7.197 7.713 -14.779 1.00 97.25 99 ASP A O 1
ATOM 707 N N . GLN A 1 100 ? -5.356 8.172 -15.972 1.00 98.00 100 GLN A N 1
ATOM 708 C CA . GLN A 1 100 ? -5.287 6.843 -16.590 1.00 98.00 100 GLN A CA 1
ATOM 709 C C . GLN A 1 100 ? -4.965 5.754 -15.558 1.00 98.00 100 GLN A C 1
ATOM 711 O O . GLN A 1 100 ? -5.491 4.644 -15.645 1.00 98.00 100 GLN A O 1
ATOM 716 N N . ILE A 1 101 ? -4.123 6.048 -14.562 1.00 98.56 101 ILE A N 1
ATOM 717 C CA . ILE A 1 101 ? -3.846 5.125 -13.453 1.00 98.56 101 ILE A CA 1
ATOM 718 C C . ILE A 1 101 ? -5.119 4.880 -12.634 1.00 98.56 101 ILE A C 1
ATOM 720 O O . ILE A 1 101 ? -5.449 3.727 -12.358 1.00 98.56 101 ILE A O 1
ATOM 724 N N . LEU A 1 102 ? -5.861 5.931 -12.281 1.00 98.50 102 LEU A N 1
ATOM 725 C CA . LEU A 1 102 ? -7.112 5.809 -11.531 1.00 98.50 102 LEU A CA 1
ATOM 726 C C . LEU A 1 102 ? -8.182 5.058 -12.336 1.00 98.50 102 LEU A C 1
ATOM 728 O O . LEU A 1 102 ? -8.877 4.208 -11.778 1.00 98.50 102 LEU A O 1
ATOM 732 N N . GLU A 1 103 ? -8.257 5.276 -13.651 1.00 98.19 103 GLU A N 1
ATOM 733 C CA . GLU A 1 103 ? -9.115 4.491 -14.541 1.00 98.19 103 GLU A CA 1
ATOM 734 C C . GLU A 1 103 ? -8.751 2.997 -14.485 1.00 98.19 103 GLU A C 1
ATOM 736 O O . GLU A 1 103 ? -9.636 2.149 -14.345 1.00 98.19 103 GLU A O 1
ATOM 741 N N . ARG A 1 104 ? -7.458 2.642 -14.554 1.00 98.56 104 ARG A N 1
ATOM 742 C CA . ARG A 1 104 ? -7.002 1.243 -14.426 1.00 98.56 104 ARG A CA 1
ATOM 743 C C . ARG A 1 104 ? -7.305 0.642 -13.061 1.00 98.56 104 ARG A C 1
ATOM 745 O O . ARG A 1 104 ? -7.748 -0.502 -13.015 1.00 98.56 104 ARG A O 1
ATOM 752 N N . LEU A 1 105 ? -7.137 1.395 -11.976 1.00 98.69 105 LEU A N 1
ATOM 753 C CA . LEU A 1 105 ? -7.518 0.944 -10.636 1.00 98.69 105 LEU A CA 1
ATOM 754 C C . LEU A 1 105 ? -8.998 0.543 -10.574 1.00 98.69 105 LEU A C 1
ATOM 756 O O . LEU A 1 105 ? -9.328 -0.479 -9.986 1.00 98.69 105 LEU A O 1
ATOM 760 N N . GLN A 1 106 ? -9.879 1.321 -11.199 1.00 98.19 106 GLN A N 1
ATOM 761 C CA . GLN A 1 106 ? -11.325 1.111 -11.103 1.00 98.19 106 GLN A CA 1
ATOM 762 C C . GLN A 1 106 ? -11.874 0.081 -12.093 1.00 98.19 106 GLN A C 1
ATOM 764 O O . GLN A 1 106 ? -12.867 -0.581 -11.798 1.00 98.19 106 GLN A O 1
ATOM 769 N N . THR A 1 107 ? -11.280 -0.020 -13.285 1.00 97.88 107 THR A N 1
ATOM 770 C CA . THR A 1 107 ? -11.919 -0.700 -14.427 1.00 97.88 107 THR A CA 1
ATOM 771 C C . THR A 1 107 ? -11.130 -1.874 -14.990 1.00 97.88 107 THR A C 1
ATOM 773 O O . THR A 1 107 ? -11.690 -2.640 -15.776 1.00 97.88 107 THR A O 1
ATOM 776 N N . ASP A 1 108 ? -9.853 -2.054 -14.625 1.00 98.62 108 ASP A N 1
ATOM 777 C CA . ASP A 1 108 ? -9.060 -3.118 -15.240 1.00 98.62 108 ASP A CA 1
ATOM 778 C C . ASP A 1 108 ? -9.553 -4.508 -14.796 1.00 98.62 108 ASP A C 1
ATOM 780 O O . ASP A 1 108 ? -9.681 -4.773 -13.592 1.00 98.62 108 ASP A O 1
ATOM 784 N N . PRO A 1 109 ? -9.800 -5.437 -15.738 1.00 98.12 109 PRO A N 1
ATOM 785 C CA . PRO A 1 109 ? -10.268 -6.774 -15.392 1.00 98.12 109 PRO A CA 1
ATOM 786 C C . PRO A 1 109 ? -9.221 -7.580 -14.615 1.00 98.12 109 PRO A C 1
ATOM 788 O O . PRO A 1 109 ? -9.584 -8.480 -13.856 1.00 98.12 109 PRO A O 1
ATOM 791 N N . HIS A 1 110 ? -7.930 -7.266 -14.765 1.00 98.38 110 HIS A N 1
ATOM 792 C CA . HIS A 1 110 ? -6.868 -8.016 -14.111 1.00 98.38 110 HIS A CA 1
ATOM 793 C C . HIS A 1 110 ? -6.515 -7.425 -12.740 1.00 98.38 110 HIS A C 1
ATOM 795 O O . HIS A 1 110 ? -6.061 -6.280 -12.657 1.00 98.38 110 HIS A O 1
ATOM 801 N N . PRO A 1 111 ? -6.602 -8.221 -11.658 1.00 98.19 111 PRO A N 1
ATOM 802 C CA . PRO A 1 111 ? -6.282 -7.749 -10.313 1.00 98.19 111 PRO A CA 1
ATOM 803 C C . PRO A 1 111 ? -4.841 -7.249 -10.178 1.00 98.19 111 PRO A C 1
ATOM 805 O O . PRO A 1 111 ? -4.587 -6.267 -9.492 1.00 98.19 111 PRO A O 1
ATOM 808 N N . ALA A 1 112 ? -3.889 -7.872 -10.881 1.00 97.69 112 ALA A N 1
ATOM 809 C CA . ALA A 1 112 ? -2.495 -7.431 -10.869 1.00 97.69 112 ALA A CA 1
ATOM 810 C C . ALA A 1 112 ? -2.317 -6.004 -11.420 1.00 97.69 112 ALA A C 1
ATOM 812 O O . ALA A 1 112 ? -1.439 -5.277 -10.957 1.00 97.69 112 ALA A O 1
ATOM 813 N N . VAL A 1 113 ? -3.150 -5.591 -12.383 1.00 98.75 113 VAL A N 1
ATOM 814 C CA . VAL A 1 113 ? -3.137 -4.223 -12.916 1.00 98.75 113 VAL A CA 1
ATOM 815 C C . VAL A 1 113 ? -3.784 -3.266 -11.923 1.00 98.75 113 VAL A C 1
ATOM 817 O O . VAL A 1 113 ? -3.196 -2.226 -11.637 1.00 98.75 113 VAL A O 1
ATOM 820 N N . ARG A 1 114 ? -4.932 -3.632 -11.332 1.00 98.81 114 ARG A N 1
ATOM 821 C CA . ARG A 1 114 ? -5.582 -2.817 -10.291 1.00 98.81 114 ARG A CA 1
ATOM 822 C C . ARG A 1 114 ? -4.668 -2.599 -9.083 1.00 98.81 114 ARG A C 1
ATOM 824 O O . ARG A 1 114 ? -4.522 -1.473 -8.623 1.00 98.81 114 ARG A O 1
ATOM 831 N N . ALA A 1 115 ? -3.968 -3.636 -8.626 1.00 98.69 115 ALA A N 1
ATOM 832 C CA . ALA A 1 115 ? -3.019 -3.542 -7.517 1.00 98.69 115 ALA A CA 1
ATOM 833 C C . ALA A 1 115 ? -1.820 -2.635 -7.842 1.00 98.69 115 ALA A C 1
ATOM 835 O O . ALA A 1 115 ? -1.413 -1.826 -7.007 1.00 98.69 115 ALA A O 1
ATOM 836 N N . ALA A 1 116 ? -1.269 -2.739 -9.056 1.00 98.56 116 ALA A N 1
ATOM 837 C CA . ALA A 1 116 ? -0.204 -1.854 -9.525 1.00 98.56 116 ALA A CA 1
ATOM 838 C C . ALA A 1 116 ? -0.676 -0.395 -9.634 1.00 98.56 116 ALA A C 1
ATOM 840 O O . ALA A 1 116 ? 0.054 0.522 -9.259 1.00 98.56 116 ALA A O 1
ATOM 841 N N . ALA A 1 117 ? -1.904 -0.184 -10.109 1.00 98.75 117 ALA A N 1
ATOM 842 C CA . ALA A 1 117 ? -2.519 1.130 -10.206 1.00 98.75 117 ALA A CA 1
ATOM 843 C C . ALA A 1 117 ? -2.793 1.751 -8.826 1.00 98.75 117 ALA A C 1
ATOM 845 O O . ALA A 1 117 ? -2.524 2.934 -8.643 1.00 98.75 117 ALA A O 1
ATOM 846 N N . ALA A 1 118 ? -3.240 0.966 -7.840 1.00 98.75 118 ALA A N 1
ATOM 847 C CA . ALA A 1 118 ? -3.395 1.421 -6.456 1.00 98.75 118 ALA A CA 1
ATOM 848 C C . ALA A 1 118 ? -2.060 1.877 -5.845 1.00 98.75 118 ALA A C 1
ATOM 850 O O . ALA A 1 118 ? -1.978 2.965 -5.274 1.00 98.75 118 ALA A O 1
ATOM 851 N N . GLU A 1 119 ? -0.991 1.085 -6.009 1.00 98.19 119 GLU A N 1
ATOM 852 C CA . GLU A 1 119 ? 0.342 1.482 -5.535 1.00 98.19 119 GLU A CA 1
ATOM 853 C C . GLU A 1 119 ? 0.802 2.777 -6.220 1.00 98.19 119 GLU A C 1
ATOM 855 O O . GLU A 1 119 ? 1.280 3.702 -5.559 1.00 98.19 119 GLU A O 1
ATOM 860 N N . ALA A 1 120 ? 0.647 2.857 -7.543 1.00 98.31 120 ALA A N 1
ATOM 861 C CA . ALA A 1 120 ? 1.043 4.023 -8.316 1.00 98.31 120 ALA A CA 1
ATOM 862 C C . ALA A 1 120 ? 0.265 5.279 -7.903 1.00 98.31 120 ALA A C 1
ATOM 864 O O . ALA A 1 120 ? 0.881 6.317 -7.673 1.00 98.31 120 ALA A O 1
ATOM 865 N N . ALA A 1 121 ? -1.056 5.180 -7.742 1.00 98.31 121 ALA A N 1
ATOM 866 C CA . ALA A 1 121 ? -1.910 6.286 -7.320 1.00 98.31 121 ALA A CA 1
ATOM 867 C C . ALA A 1 121 ? -1.498 6.839 -5.947 1.00 98.31 121 ALA A C 1
ATOM 869 O O . ALA A 1 121 ? -1.359 8.052 -5.795 1.00 98.31 121 ALA A O 1
ATOM 870 N N . GLY A 1 122 ? -1.211 5.961 -4.979 1.00 97.56 122 GLY A N 1
ATOM 871 C CA . GLY A 1 122 ? -0.706 6.377 -3.670 1.00 97.56 122 GLY A CA 1
ATOM 872 C C . GLY A 1 122 ? 0.644 7.093 -3.748 1.00 97.56 122 GLY A C 1
ATOM 873 O O . GLY A 1 122 ? 0.842 8.108 -3.089 1.00 97.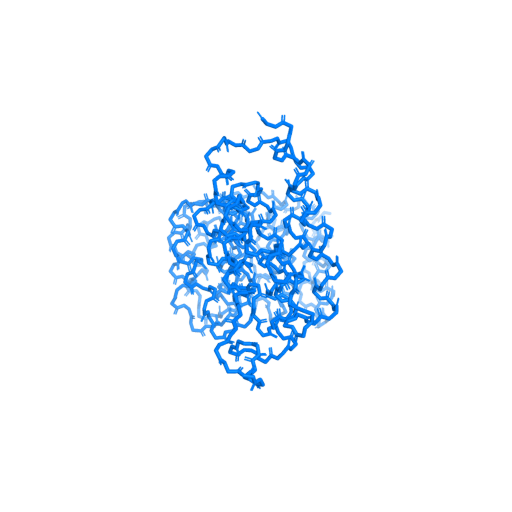56 122 GLY A O 1
ATOM 874 N N . ARG A 1 123 ? 1.564 6.617 -4.600 1.00 96.62 123 ARG A N 1
ATOM 875 C CA . ARG A 1 123 ? 2.875 7.263 -4.816 1.00 96.62 123 ARG A CA 1
ATOM 876 C C . ARG A 1 123 ? 2.775 8.630 -5.486 1.00 96.62 123 ARG A C 1
ATOM 878 O O . ARG A 1 123 ? 3.582 9.501 -5.178 1.00 96.62 123 ARG A O 1
ATOM 885 N N . LEU A 1 124 ? 1.827 8.807 -6.406 1.00 96.50 124 LEU A N 1
ATOM 886 C CA . LEU A 1 124 ? 1.588 10.102 -7.045 1.00 96.50 124 LEU A CA 1
ATOM 887 C C . LEU A 1 124 ? 0.991 11.127 -6.072 1.00 96.50 124 LEU A C 1
ATOM 889 O O . LEU A 1 124 ? 1.104 12.321 -6.338 1.00 96.50 124 LEU A O 1
ATOM 893 N N . ALA A 1 125 ? 0.383 10.666 -4.970 1.00 93.56 125 ALA A N 1
ATOM 894 C CA . ALA A 1 125 ? -0.182 11.491 -3.902 1.00 93.56 125 ALA A CA 1
ATOM 895 C C . ALA A 1 125 ? -1.140 12.589 -4.409 1.00 93.56 125 ALA A C 1
ATOM 897 O O . ALA A 1 125 ? -1.190 13.697 -3.878 1.00 93.56 125 ALA A O 1
ATOM 898 N N . SER A 1 126 ? -1.899 12.283 -5.465 1.00 92.06 126 SER A N 1
ATOM 899 C CA . SER A 1 126 ? -2.938 13.170 -5.989 1.00 92.06 126 SER A CA 1
ATOM 900 C C . SER A 1 126 ? -4.192 13.054 -5.106 1.00 92.06 126 SER A C 1
ATOM 902 O O . SER A 1 126 ? -4.626 11.931 -4.833 1.00 92.06 126 SER A O 1
ATOM 904 N N . PRO A 1 127 ? -4.795 14.169 -4.650 1.00 92.12 127 PRO A N 1
ATOM 905 C CA . PRO A 1 127 ? -6.008 14.143 -3.822 1.00 92.12 127 PRO A CA 1
ATOM 906 C C . PRO A 1 127 ? -7.172 13.368 -4.455 1.00 92.12 127 PRO A C 1
ATOM 908 O O . PRO A 1 127 ? -7.964 12.728 -3.763 1.00 92.12 127 PRO A O 1
ATOM 911 N N . GLU A 1 128 ? -7.248 13.369 -5.786 1.00 96.00 128 GLU A N 1
ATOM 912 C CA . GLU A 1 128 ? -8.239 12.636 -6.573 1.00 96.00 128 GLU A CA 1
ATOM 913 C C . GLU A 1 128 ? -8.148 11.111 -6.372 1.00 96.00 128 GLU A C 1
ATOM 915 O O . GLU A 1 128 ? -9.120 10.398 -6.624 1.00 96.00 128 GLU A O 1
ATOM 920 N N . ALA A 1 129 ? -7.017 10.602 -5.864 1.00 97.69 129 ALA A N 1
ATOM 921 C CA . ALA A 1 129 ? -6.816 9.190 -5.560 1.00 97.69 129 ALA A CA 1
ATOM 922 C C . ALA A 1 129 ? -7.526 8.717 -4.281 1.00 97.69 129 ALA A C 1
ATOM 924 O O . ALA A 1 129 ? -7.716 7.508 -4.131 1.00 97.69 129 ALA A O 1
ATOM 925 N N . LEU A 1 130 ? -7.962 9.618 -3.387 1.00 98.31 130 LEU A N 1
ATOM 926 C CA . LEU A 1 130 ? -8.575 9.243 -2.105 1.00 98.31 130 LEU A CA 1
ATOM 927 C C . LEU A 1 130 ? -9.784 8.317 -2.291 1.00 98.31 130 LEU A C 1
ATOM 929 O O . LEU A 1 130 ? -9.829 7.228 -1.718 1.00 98.31 130 LEU A O 1
ATOM 933 N N . GLN A 1 131 ? -10.767 8.740 -3.090 1.00 98.31 131 GLN A N 1
ATOM 934 C CA . GLN A 1 131 ? -12.006 7.980 -3.282 1.00 98.31 131 GLN A CA 1
ATOM 935 C C . GLN A 1 131 ? -11.771 6.656 -4.035 1.00 98.31 131 GLN A C 1
ATOM 937 O O . GLN A 1 131 ? -12.225 5.620 -3.547 1.00 98.31 131 GLN A O 1
ATOM 942 N N . PRO A 1 132 ? -11.020 6.623 -5.157 1.00 98.56 132 PRO A N 1
ATOM 943 C CA . PRO A 1 132 ? -10.684 5.374 -5.844 1.00 98.56 132 PRO A CA 1
ATOM 944 C C . PRO A 1 132 ? -9.921 4.373 -4.967 1.00 98.56 132 PRO A C 1
ATOM 946 O O . PRO A 1 132 ? -10.250 3.188 -4.968 1.00 98.56 132 PRO A O 1
ATOM 949 N N . LEU A 1 133 ? -8.930 4.833 -4.195 1.00 98.69 133 LEU A N 1
ATOM 950 C CA . LEU A 1 133 ? -8.175 3.970 -3.286 1.00 98.69 133 LEU A CA 1
ATOM 951 C C . LEU A 1 133 ? -9.046 3.469 -2.130 1.00 98.69 133 LEU A C 1
ATOM 953 O O . LEU A 1 133 ? -8.977 2.295 -1.780 1.00 98.69 133 LEU A O 1
ATOM 957 N N . THR A 1 134 ? -9.909 4.326 -1.578 1.00 98.62 134 THR A N 1
ATOM 958 C CA . THR A 1 134 ? -10.865 3.930 -0.534 1.00 98.62 134 THR A CA 1
ATOM 959 C C . THR A 1 134 ? -11.826 2.856 -1.042 1.00 98.62 134 THR A C 1
ATOM 961 O O . THR A 1 134 ? -12.061 1.871 -0.348 1.00 98.62 134 THR A O 1
ATOM 964 N N . ALA A 1 135 ? -12.336 2.987 -2.269 1.00 98.44 135 ALA A N 1
ATOM 965 C CA . ALA A 1 135 ? -13.186 1.968 -2.883 1.00 98.44 135 ALA A CA 1
ATOM 966 C C . ALA A 1 135 ? -12.437 0.640 -3.110 1.00 98.44 135 ALA A C 1
ATOM 968 O O . ALA A 1 135 ? -13.000 -0.434 -2.901 1.00 98.44 135 ALA A O 1
ATOM 969 N N . ALA A 1 136 ? -11.154 0.703 -3.480 1.00 98.62 136 ALA A N 1
ATOM 970 C CA . ALA A 1 136 ? -10.318 -0.474 -3.711 1.00 98.62 136 ALA A CA 1
ATOM 971 C C . ALA A 1 136 ? -9.998 -1.280 -2.433 1.00 98.62 136 ALA A C 1
ATOM 973 O O . ALA A 1 136 ? -9.610 -2.443 -2.536 1.00 98.62 136 ALA A O 1
ATOM 974 N N . LEU A 1 137 ? -10.233 -0.731 -1.233 1.00 98.50 137 LEU A N 1
ATOM 975 C CA . LEU A 1 137 ? -10.208 -1.502 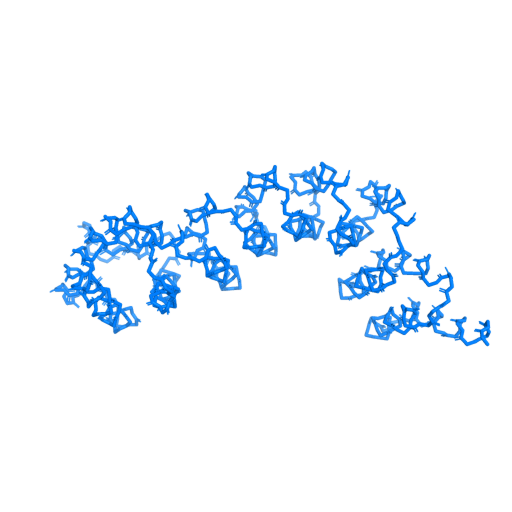0.021 1.00 98.50 137 LEU A CA 1
ATOM 976 C C . LEU A 1 137 ? -11.303 -2.579 0.088 1.00 98.50 137 LEU A C 1
ATOM 978 O O . LEU A 1 137 ? -11.234 -3.451 0.943 1.00 98.50 137 LEU A O 1
ATOM 982 N N . ALA A 1 138 ? -12.303 -2.537 -0.795 1.00 97.81 138 ALA A N 1
ATOM 983 C CA . ALA A 1 138 ? -13.346 -3.554 -0.907 1.00 97.81 138 ALA A CA 1
ATOM 984 C C . ALA A 1 138 ? 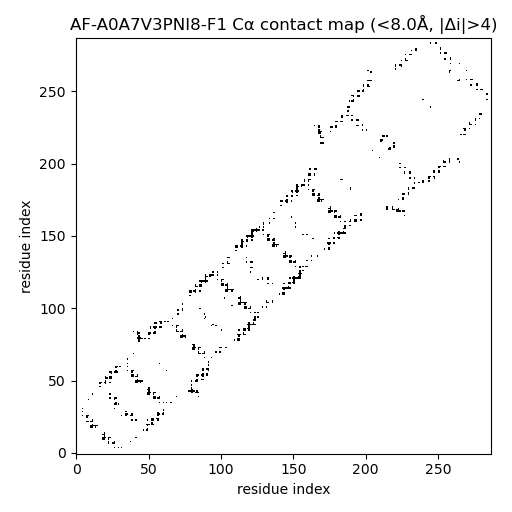-13.169 -4.470 -2.136 1.00 97.81 138 ALA A C 1
ATOM 986 O O . ALA A 1 138 ? -14.093 -5.207 -2.487 1.00 97.81 138 ALA A O 1
ATOM 987 N N . ASP A 1 139 ? -12.015 -4.424 -2.814 1.00 98.62 139 ASP A N 1
ATOM 988 C CA . ASP A 1 139 ? -11.759 -5.271 -3.983 1.00 98.62 139 ASP A CA 1
ATOM 989 C C . ASP A 1 139 ? -11.804 -6.767 -3.606 1.00 98.62 139 ASP A C 1
ATOM 991 O O . ASP A 1 139 ? -11.304 -7.156 -2.541 1.00 98.62 139 ASP A O 1
ATOM 995 N N . PRO A 1 140 ? -12.381 -7.637 -4.459 1.00 97.50 140 PRO A N 1
ATOM 996 C CA . PRO A 1 140 ? -12.401 -9.076 -4.199 1.00 97.50 140 PRO A CA 1
ATOM 997 C C . PRO A 1 140 ? -11.000 -9.683 -4.050 1.00 97.50 140 PRO A C 1
ATOM 999 O O . PRO A 1 140 ? -10.848 -10.682 -3.349 1.00 97.50 140 PRO A O 1
ATOM 1002 N N . GLU A 1 141 ? -9.978 -9.093 -4.672 1.00 98.31 141 GLU A N 1
ATOM 1003 C CA . GLU A 1 141 ? -8.607 -9.581 -4.594 1.00 98.31 141 GLU A CA 1
ATOM 1004 C C . GLU A 1 141 ? -7.837 -8.954 -3.422 1.00 98.31 141 GLU A C 1
ATOM 1006 O O . GLU A 1 141 ? -7.660 -7.734 -3.350 1.00 98.31 141 GLU A O 1
ATOM 1011 N N . GLY A 1 142 ? -7.270 -9.800 -2.558 1.00 97.75 142 GLY A N 1
ATOM 1012 C CA . GLY A 1 142 ? -6.468 -9.374 -1.407 1.00 97.75 142 GLY A CA 1
ATOM 1013 C C . GLY A 1 142 ? -5.271 -8.506 -1.767 1.00 97.75 142 GLY A C 1
ATOM 1014 O O . GLY A 1 142 ? -5.022 -7.489 -1.120 1.00 97.75 142 GLY A O 1
ATOM 1015 N N . LEU A 1 143 ? -4.577 -8.825 -2.864 1.00 97.75 143 LEU A N 1
ATOM 1016 C CA . LEU A 1 143 ? -3.454 -8.017 -3.346 1.00 97.75 143 LEU A CA 1
ATOM 1017 C C . LEU A 1 143 ? -3.875 -6.580 -3.698 1.00 97.75 143 LEU A C 1
ATOM 1019 O O . LEU A 1 143 ? -3.107 -5.645 -3.470 1.00 97.75 143 LEU A O 1
ATOM 1023 N N . VAL A 1 144 ? -5.086 -6.386 -4.232 1.00 98.75 144 VAL A N 1
ATOM 1024 C CA . VAL A 1 144 ? -5.601 -5.048 -4.551 1.00 98.75 144 VAL A CA 1
ATOM 1025 C C . VAL A 1 144 ? -5.931 -4.294 -3.267 1.00 98.75 144 VAL A C 1
ATOM 1027 O O . VAL A 1 144 ? -5.490 -3.154 -3.125 1.00 98.75 144 VAL A O 1
ATOM 1030 N N . ARG A 1 145 ? -6.609 -4.938 -2.304 1.00 98.75 145 ARG A N 1
ATOM 1031 C CA . ARG A 1 145 ? -6.899 -4.336 -0.989 1.00 98.75 145 ARG A CA 1
ATOM 1032 C C . ARG A 1 145 ? -5.619 -3.943 -0.246 1.00 98.75 145 ARG A C 1
ATOM 1034 O O . ARG A 1 145 ? -5.526 -2.838 0.285 1.00 98.75 145 ARG A O 1
ATOM 1041 N N . LEU A 1 146 ? -4.600 -4.804 -0.277 1.00 98.56 146 LEU A N 1
ATOM 1042 C CA . LEU A 1 146 ? -3.275 -4.544 0.291 1.00 98.56 146 LEU A CA 1
ATOM 1043 C C . LEU A 1 146 ? -2.618 -3.317 -0.352 1.00 98.56 146 LEU A C 1
ATOM 1045 O O . LEU A 1 146 ? -2.148 -2.423 0.358 1.00 98.56 146 LEU A O 1
ATOM 1049 N N . SER A 1 147 ? -2.585 -3.254 -1.688 1.00 98.56 147 SER A N 1
ATOM 1050 C CA . SER A 1 147 ? -2.028 -2.102 -2.406 1.00 98.56 147 SER A CA 1
ATOM 1051 C C . SER A 1 147 ? -2.826 -0.825 -2.159 1.00 98.56 147 SER A C 1
ATOM 1053 O O . SER A 1 147 ? -2.224 0.240 -2.051 1.00 98.56 147 SER A O 1
ATOM 1055 N N . ALA A 1 148 ? -4.151 -0.914 -2.027 1.00 98.75 148 ALA A N 1
ATOM 1056 C CA . ALA A 1 148 ? -5.015 0.215 -1.701 1.00 98.75 148 ALA A CA 1
ATOM 1057 C C . ALA A 1 148 ? -4.727 0.760 -0.296 1.00 98.75 148 ALA A C 1
ATOM 1059 O O . ALA A 1 148 ? -4.521 1.962 -0.143 1.00 98.75 148 ALA A O 1
ATOM 1060 N N . ALA A 1 149 ? -4.605 -0.114 0.709 1.00 98.62 149 ALA A N 1
ATOM 1061 C CA . ALA A 1 149 ? -4.249 0.279 2.071 1.00 98.62 149 ALA A CA 1
ATOM 1062 C C . ALA A 1 149 ? -2.886 0.986 2.119 1.00 98.62 149 ALA A C 1
ATOM 1064 O O . ALA A 1 149 ? -2.777 2.093 2.648 1.00 98.62 149 ALA A O 1
ATOM 1065 N N . ARG A 1 150 ? -1.857 0.404 1.483 1.00 98.31 150 ARG A N 1
ATOM 1066 C CA . ARG A 1 150 ? -0.540 1.055 1.351 1.00 98.31 150 ARG A CA 1
ATOM 1067 C C . ARG A 1 150 ? -0.626 2.375 0.590 1.00 98.31 150 ARG A C 1
ATOM 1069 O O . ARG A 1 150 ? 0.011 3.347 0.986 1.00 98.31 150 ARG A O 1
ATOM 1076 N N . GLY A 1 151 ? -1.412 2.410 -0.483 1.00 98.06 151 GLY A N 1
ATOM 1077 C CA . GLY A 1 151 ? -1.620 3.594 -1.306 1.00 98.06 151 GLY A CA 1
ATOM 1078 C C . GLY A 1 151 ? -2.226 4.753 -0.515 1.00 98.06 151 GLY A C 1
ATOM 1079 O O . GLY A 1 151 ? -1.730 5.869 -0.615 1.00 98.06 151 GLY A O 1
ATOM 1080 N N . LEU A 1 152 ? -3.225 4.488 0.332 1.00 98.44 152 LEU A N 1
ATOM 1081 C CA . LEU A 1 152 ? -3.819 5.487 1.230 1.00 98.44 152 LEU A CA 1
ATOM 1082 C C . LEU A 1 152 ? -2.821 5.989 2.280 1.00 98.44 152 LEU A C 1
ATOM 1084 O O . LEU A 1 152 ? -2.779 7.184 2.563 1.00 98.44 152 LEU A O 1
ATOM 1088 N N . GLY A 1 153 ? -1.976 5.101 2.814 1.00 97.06 153 GLY A N 1
ATOM 1089 C CA . GLY A 1 153 ? -0.892 5.492 3.719 1.00 97.06 153 GLY A CA 1
ATOM 1090 C C . GLY A 1 153 ? 0.135 6.422 3.062 1.00 97.06 153 GLY A C 1
ATOM 1091 O O . GLY A 1 153 ? 0.606 7.356 3.704 1.00 97.06 153 GLY A O 1
ATOM 1092 N N . LEU A 1 154 ? 0.457 6.193 1.782 1.00 96.62 154 LEU A N 1
ATOM 1093 C CA . LEU A 1 154 ? 1.347 7.060 0.996 1.00 96.62 154 LEU A CA 1
ATOM 1094 C C . LEU A 1 154 ? 0.691 8.386 0.598 1.00 96.62 154 LEU A C 1
ATOM 1096 O O . LEU A 1 154 ? 1.369 9.410 0.596 1.00 96.62 154 LEU A O 1
ATOM 1100 N N . LEU A 1 155 ? -0.609 8.368 0.286 1.00 96.25 155 LEU A N 1
ATOM 1101 C CA . LEU A 1 155 ? -1.385 9.571 -0.011 1.00 96.25 155 LEU A CA 1
ATOM 1102 C C . LEU A 1 155 ? -1.395 10.535 1.185 1.00 96.25 155 LEU A C 1
ATOM 1104 O O . LEU A 1 155 ? -1.357 11.747 0.994 1.00 96.25 155 LEU A O 1
ATOM 1108 N N . GLY A 1 156 ? -1.428 10.001 2.410 1.00 93.50 156 GLY A N 1
ATOM 1109 C CA . GLY A 1 156 ? -1.316 10.803 3.629 1.00 93.50 156 GLY A CA 1
ATOM 1110 C C . GLY A 1 156 ? -2.589 11.570 4.006 1.00 93.50 156 GLY A C 1
ATOM 1111 O O . GLY A 1 156 ? -2.551 12.388 4.923 1.00 93.50 156 GLY A O 1
ATOM 1112 N N . ASP A 1 157 ? -3.711 11.328 3.321 1.00 94.25 157 ASP A N 1
ATOM 1113 C CA . ASP A 1 157 ? -4.983 11.996 3.603 1.00 94.25 157 ASP A CA 1
ATOM 1114 C C . ASP A 1 157 ? -5.710 11.314 4.774 1.00 94.25 157 ASP A C 1
ATOM 1116 O O . ASP A 1 157 ? -6.121 10.152 4.698 1.00 94.25 157 ASP A O 1
ATOM 1120 N N . SER A 1 158 ? -5.886 12.053 5.872 1.00 92.00 158 SER A N 1
ATOM 1121 C CA . SER A 1 158 ? -6.521 11.558 7.095 1.00 92.00 158 SER A CA 1
ATOM 1122 C C . SER A 1 158 ? -7.996 11.191 6.923 1.00 92.00 158 SER A C 1
ATOM 1124 O O . SER A 1 158 ? -8.520 10.430 7.737 1.00 92.00 158 SER A O 1
ATOM 1126 N N . GLN A 1 159 ? -8.659 11.631 5.846 1.00 95.19 159 GLN A N 1
ATOM 1127 C CA . GLN A 1 159 ? -10.019 11.194 5.507 1.00 95.19 159 GLN A CA 1
ATOM 1128 C C . GLN A 1 159 ? -10.109 9.682 5.244 1.00 95.19 159 GLN A C 1
ATOM 1130 O O . GLN A 1 159 ? -11.189 9.102 5.342 1.00 95.19 159 GLN A O 1
ATOM 1135 N N . ALA A 1 160 ? -8.983 9.016 4.968 1.00 96.62 160 ALA A N 1
ATOM 1136 C CA . ALA A 1 160 ? -8.920 7.565 4.818 1.00 96.62 160 ALA A CA 1
ATOM 1137 C C . ALA A 1 160 ? -8.988 6.795 6.153 1.00 96.62 160 ALA A C 1
ATOM 1139 O O . ALA A 1 160 ? -9.128 5.569 6.145 1.00 96.62 160 ALA A O 1
ATOM 1140 N N . ALA A 1 161 ? -8.870 7.473 7.303 1.00 95.69 161 ALA A N 1
ATOM 1141 C CA . ALA A 1 161 ? -8.681 6.822 8.599 1.00 95.69 161 ALA A CA 1
ATOM 1142 C C . ALA A 1 161 ? -9.841 5.895 8.999 1.00 95.69 161 ALA A C 1
ATOM 1144 O O . ALA A 1 161 ? -9.594 4.813 9.535 1.00 95.69 161 ALA A O 1
ATOM 1145 N N . ASP A 1 162 ? -11.090 6.266 8.708 1.00 94.81 162 ASP A N 1
ATOM 1146 C CA . ASP A 1 162 ? -12.252 5.420 9.012 1.00 94.81 162 ASP A CA 1
ATOM 1147 C C . ASP A 1 162 ? -12.246 4.135 8.170 1.00 94.81 162 ASP A C 1
ATOM 1149 O O . ASP A 1 162 ? -12.410 3.032 8.698 1.00 94.81 162 ASP A O 1
ATOM 1153 N N . ALA A 1 163 ? -11.981 4.259 6.867 1.00 96.50 163 ALA A N 1
ATOM 1154 C CA . ALA A 1 163 ? -11.934 3.119 5.955 1.00 96.50 163 ALA A CA 1
ATOM 1155 C C . ALA A 1 163 ? -10.772 2.166 6.285 1.00 96.50 163 ALA A C 1
ATOM 1157 O O . ALA A 1 163 ? -10.945 0.944 6.325 1.00 96.50 163 ALA A O 1
ATOM 1158 N N . LEU A 1 164 ? -9.596 2.712 6.607 1.00 97.50 164 LEU A N 1
ATOM 1159 C CA . LEU A 1 164 ? -8.448 1.923 7.054 1.00 97.50 164 LEU A CA 1
ATOM 1160 C C . LEU A 1 164 ? -8.704 1.253 8.413 1.00 97.50 164 LEU A C 1
ATOM 1162 O O . LEU A 1 164 ? -8.339 0.094 8.596 1.00 97.50 164 LEU A O 1
ATOM 1166 N N . SER A 1 165 ? -9.389 1.929 9.343 1.00 94.88 165 SER A N 1
ATOM 1167 C CA . SER A 1 165 ? -9.770 1.345 10.639 1.00 94.88 165 SER A CA 1
ATOM 1168 C C . SER A 1 165 ? -10.705 0.145 10.470 1.00 94.88 165 SER A C 1
ATOM 1170 O O . SER A 1 165 ? -10.539 -0.860 11.161 1.00 94.88 165 SER A O 1
ATOM 1172 N N . ALA A 1 166 ? -11.647 0.209 9.523 1.00 91.81 166 ALA A N 1
ATOM 1173 C CA . ALA A 1 166 ? -12.495 -0.930 9.172 1.00 91.81 166 ALA A CA 1
ATOM 1174 C C . ALA A 1 166 ? -11.691 -2.088 8.545 1.00 91.81 166 ALA A C 1
ATOM 1176 O O . ALA A 1 166 ? -11.960 -3.255 8.832 1.00 91.81 166 ALA A O 1
ATOM 1177 N N . THR A 1 167 ? -10.663 -1.766 7.754 1.00 95.19 167 THR A N 1
ATOM 1178 C CA . THR A 1 167 ? -9.794 -2.743 7.068 1.00 95.19 167 THR A CA 1
ATOM 1179 C C . THR A 1 167 ? -8.876 -3.517 8.031 1.00 95.19 167 THR A C 1
ATOM 1181 O O . THR A 1 167 ? -8.358 -4.572 7.682 1.00 95.19 167 THR A O 1
ATOM 1184 N N . LEU A 1 168 ? -8.725 -3.089 9.291 1.00 93.44 168 LEU A N 1
ATOM 1185 C CA . LEU A 1 168 ? -8.018 -3.882 10.313 1.00 93.44 168 LEU A CA 1
ATOM 1186 C C . LEU A 1 168 ? -8.667 -5.247 10.588 1.00 93.44 168 LEU A C 1
ATOM 1188 O O . LEU A 1 168 ? -8.018 -6.126 11.153 1.00 93.44 168 LEU A O 1
ATOM 1192 N N . GLY A 1 169 ? -9.944 -5.405 10.230 1.00 88.12 169 GLY A N 1
ATOM 1193 C CA . GLY A 1 169 ? -10.680 -6.665 10.305 1.00 88.12 169 GLY A CA 1
ATOM 1194 C C . GLY A 1 169 ? -10.633 -7.511 9.037 1.00 88.12 169 GLY A C 1
ATOM 1195 O O . GLY A 1 169 ? -11.413 -8.458 8.959 1.00 88.12 169 GLY A O 1
ATOM 1196 N N . ASP A 1 170 ? -9.790 -7.177 8.054 1.00 92.12 170 ASP A N 1
ATOM 1197 C CA . ASP A 1 170 ? -9.662 -7.972 6.830 1.00 92.12 170 ASP A CA 1
ATOM 1198 C C . ASP A 1 170 ? -9.314 -9.437 7.142 1.00 92.12 170 ASP A C 1
ATOM 1200 O O . ASP A 1 170 ? -8.586 -9.737 8.092 1.00 92.12 170 ASP A O 1
ATOM 1204 N N . ALA A 1 171 ? -9.849 -10.357 6.337 1.00 88.94 171 ALA A N 1
ATOM 1205 C CA . ALA A 1 171 ? -9.605 -11.787 6.498 1.00 88.94 171 ALA A CA 1
ATOM 1206 C C . ALA A 1 171 ? -8.145 -12.167 6.200 1.00 88.94 171 ALA A C 1
ATOM 1208 O O . ALA A 1 171 ? -7.639 -13.151 6.743 1.00 88.94 171 ALA A O 1
ATOM 1209 N N . GLU A 1 172 ? -7.467 -11.396 5.348 1.00 91.56 172 GLU A N 1
ATOM 1210 C CA . GLU A 1 172 ? -6.060 -11.587 5.021 1.00 91.56 172 GLU A CA 1
ATOM 1211 C C . GLU A 1 172 ? -5.179 -10.734 5.937 1.00 91.56 172 GLU A C 1
ATOM 1213 O O . GLU A 1 172 ? -5.238 -9.501 5.941 1.00 91.56 172 GLU A O 1
ATOM 1218 N N . SER A 1 173 ? -4.301 -11.393 6.698 1.00 91.25 173 SER A N 1
ATOM 1219 C CA . SER A 1 173 ? -3.443 -10.728 7.685 1.00 91.25 173 SER A CA 1
ATOM 1220 C C . SER A 1 173 ? -2.545 -9.649 7.082 1.00 91.25 173 SER A C 1
ATOM 1222 O O . SER A 1 173 ? -2.287 -8.640 7.734 1.00 91.25 173 SER A O 1
ATOM 1224 N N . ASP A 1 174 ? -2.085 -9.841 5.843 1.00 95.25 174 ASP A N 1
ATOM 1225 C CA . ASP A 1 174 ? -1.217 -8.881 5.157 1.00 95.25 174 ASP A CA 1
ATOM 1226 C C . ASP A 1 174 ? -1.966 -7.588 4.801 1.00 95.25 174 ASP A C 1
ATOM 1228 O O . ASP A 1 174 ? -1.388 -6.501 4.866 1.00 95.25 174 ASP A O 1
ATOM 1232 N N . VAL A 1 175 ? -3.265 -7.683 4.489 1.00 97.12 175 VAL A N 1
ATOM 1233 C CA . VAL A 1 175 ? -4.134 -6.523 4.237 1.00 97.12 175 VAL A CA 1
ATOM 1234 C C . VAL A 1 175 ? -4.389 -5.769 5.542 1.00 97.12 175 VAL A C 1
ATOM 1236 O O . VAL A 1 175 ? -4.196 -4.553 5.602 1.00 97.12 175 VAL A O 1
ATOM 1239 N N . ALA A 1 176 ? -4.743 -6.487 6.612 1.00 94.88 176 ALA A N 1
ATOM 1240 C CA . ALA A 1 176 ? -4.962 -5.892 7.929 1.00 94.88 176 ALA A CA 1
ATOM 1241 C C . ALA A 1 176 ? -3.697 -5.186 8.458 1.00 94.88 176 ALA A C 1
ATOM 1243 O O . ALA A 1 176 ? -3.765 -4.077 8.995 1.00 94.88 176 ALA A O 1
ATOM 1244 N N . GLN A 1 177 ? -2.524 -5.794 8.256 1.00 95.44 177 GLN A N 1
ATOM 1245 C CA . GLN A 1 177 ? -1.235 -5.210 8.620 1.00 95.44 177 GLN A CA 1
ATOM 1246 C C . GLN A 1 177 ? -0.910 -3.966 7.778 1.00 95.44 177 GLN A C 1
ATOM 1248 O O . GLN A 1 177 ? -0.473 -2.957 8.333 1.00 95.44 177 GLN A O 1
ATOM 1253 N N . ALA A 1 178 ? -1.171 -3.994 6.467 1.00 97.50 178 ALA A N 1
ATOM 1254 C CA . ALA A 1 178 ? -1.002 -2.826 5.604 1.00 97.50 178 ALA A CA 1
ATOM 1255 C C . ALA A 1 178 ? -1.903 -1.655 6.030 1.00 97.50 178 ALA A C 1
ATOM 1257 O O . ALA A 1 178 ? -1.456 -0.509 6.034 1.00 97.50 178 ALA A O 1
ATOM 1258 N N . ALA A 1 179 ? -3.144 -1.929 6.443 1.00 97.88 179 ALA A N 1
ATOM 1259 C CA . ALA A 1 179 ? -4.042 -0.907 6.974 1.00 97.88 179 ALA A CA 1
ATOM 1260 C C . ALA A 1 179 ? -3.537 -0.322 8.304 1.00 97.88 179 ALA A C 1
ATOM 1262 O O . ALA A 1 179 ? -3.572 0.894 8.495 1.00 97.88 179 ALA A O 1
ATOM 1263 N N . ALA A 1 180 ? -2.998 -1.159 9.196 1.00 96.56 180 ALA A N 1
ATOM 1264 C CA . ALA A 1 180 ? -2.374 -0.703 10.439 1.00 96.56 180 ALA A CA 1
ATOM 1265 C C . ALA A 1 180 ? -1.155 0.199 10.182 1.00 96.56 180 ALA A C 1
ATOM 1267 O O . ALA A 1 180 ? -1.008 1.241 10.820 1.00 96.56 180 ALA A O 1
ATOM 1268 N N . GLU A 1 181 ? -0.295 -0.176 9.234 1.00 96.38 181 GLU A N 1
ATOM 1269 C CA . GLU A 1 181 ? 0.855 0.632 8.816 1.00 96.38 181 GLU A CA 1
ATOM 1270 C C . GLU A 1 181 ? 0.420 1.962 8.201 1.00 96.38 181 GLU A C 1
ATOM 1272 O O . GLU A 1 181 ? 0.972 3.001 8.557 1.00 96.38 181 GLU A O 1
ATOM 1277 N N . ALA A 1 182 ? -0.609 1.948 7.351 1.00 97.31 182 ALA A N 1
ATOM 1278 C CA . ALA A 1 182 ? -1.167 3.154 6.756 1.00 97.31 182 ALA A CA 1
ATOM 1279 C C . ALA A 1 182 ? -1.724 4.114 7.817 1.00 97.31 182 ALA A C 1
ATOM 1281 O O . ALA A 1 182 ? -1.401 5.297 7.782 1.00 97.31 182 ALA A O 1
ATOM 1282 N N . LEU A 1 183 ? -2.476 3.620 8.809 1.00 96.31 183 LEU A N 1
ATOM 1283 C CA . LEU A 1 183 ? -2.968 4.437 9.930 1.00 96.31 183 LEU A CA 1
ATOM 1284 C C . LEU A 1 183 ? -1.823 5.083 10.720 1.00 96.31 183 LEU A C 1
ATOM 1286 O O . LEU A 1 183 ? -1.917 6.246 11.105 1.00 96.31 183 LEU A O 1
ATOM 1290 N N . VAL A 1 184 ? -0.715 4.362 10.920 1.00 94.00 184 VAL A N 1
ATOM 1291 C CA . VAL A 1 184 ? 0.494 4.939 11.527 1.00 94.00 184 VAL A CA 1
ATOM 1292 C C . VAL A 1 184 ? 1.092 6.030 10.638 1.00 94.00 184 VAL A C 1
ATOM 1294 O O . VAL A 1 184 ? 1.486 7.068 11.156 1.00 94.00 184 VAL A O 1
ATOM 1297 N N . SER A 1 185 ? 1.155 5.826 9.320 1.00 93.00 185 SER A N 1
ATOM 1298 C CA . SER A 1 185 ? 1.650 6.836 8.374 1.00 93.00 185 SER A CA 1
ATOM 1299 C C . SER A 1 185 ? 0.788 8.101 8.333 1.00 93.00 185 SER A C 1
ATOM 1301 O O . SER A 1 185 ? 1.334 9.185 8.152 1.00 93.00 185 SER A O 1
ATOM 1303 N N . LEU A 1 186 ? -0.526 7.986 8.563 1.00 91.50 186 LEU A N 1
ATOM 1304 C CA . LEU A 1 186 ? -1.426 9.135 8.739 1.00 91.50 186 LEU A CA 1
ATOM 1305 C C . LEU A 1 186 ? -1.180 9.896 10.057 1.00 91.50 186 LEU A C 1
ATOM 1307 O O . LEU A 1 186 ? -1.683 11.007 10.237 1.00 91.50 186 LEU A O 1
ATOM 1311 N N . GLY A 1 187 ? -0.422 9.307 10.986 1.00 89.06 187 GLY A N 1
ATOM 1312 C CA . GLY A 1 187 ? -0.086 9.894 12.277 1.00 89.06 187 GLY A CA 1
ATOM 1313 C C . GLY A 1 187 ? -1.298 10.078 13.189 1.00 89.06 187 GLY A C 1
ATOM 1314 O O . GLY A 1 187 ? -2.334 9.415 13.052 1.00 89.06 187 GLY A O 1
ATOM 1315 N N . SER A 1 188 ? -1.165 11.006 14.138 1.00 85.62 188 SER A N 1
ATOM 1316 C CA . SER A 1 188 ? -2.182 11.322 15.152 1.00 85.62 188 SER A CA 1
ATOM 1317 C C . SER A 1 188 ? -3.563 11.675 14.593 1.00 85.62 188 SER A C 1
ATOM 1319 O O . SER A 1 188 ? -4.572 11.429 15.249 1.00 85.62 188 SER A O 1
ATOM 1321 N N . ALA A 1 189 ? -3.649 12.171 13.356 1.00 87.06 189 ALA A N 1
ATOM 1322 C CA . ALA A 1 189 ? -4.925 12.471 12.711 1.00 87.06 189 ALA A CA 1
ATOM 1323 C C . ALA A 1 189 ? -5.830 11.233 12.540 1.00 87.06 189 ALA A C 1
ATOM 1325 O O . ALA A 1 189 ? -7.047 11.378 12.439 1.00 87.06 189 ALA A O 1
ATOM 1326 N N . SER A 1 190 ? -5.266 10.019 12.549 1.00 89.81 190 SER A N 1
ATOM 1327 C CA . SER A 1 190 ? -6.038 8.771 12.489 1.00 89.81 190 SER A CA 1
ATOM 1328 C C . SER A 1 190 ? -6.522 8.264 13.856 1.00 89.81 190 SER A C 1
ATOM 1330 O O . SER A 1 190 ? -7.411 7.408 13.919 1.00 89.81 190 SER A O 1
ATOM 1332 N N . ALA A 1 191 ? -5.979 8.788 14.963 1.00 90.12 191 ALA A N 1
ATOM 1333 C CA . ALA A 1 191 ? -6.267 8.287 16.304 1.00 90.12 191 ALA A CA 1
ATOM 1334 C C . ALA A 1 191 ? -7.754 8.389 16.698 1.00 90.12 191 ALA A C 1
ATOM 1336 O O . ALA A 1 191 ? -8.253 7.426 17.285 1.00 90.12 191 ALA A O 1
ATOM 1337 N N . PRO A 1 192 ? -8.505 9.466 16.372 1.00 90.44 192 PRO A N 1
ATOM 1338 C CA . PRO A 1 192 ? -9.931 9.550 16.695 1.00 90.44 192 PRO A CA 1
ATOM 1339 C C . PRO A 1 192 ? -10.773 8.460 16.027 1.00 90.44 192 PRO A C 1
ATOM 1341 O O . PRO A 1 192 ? -11.558 7.798 16.710 1.00 90.44 192 PRO A O 1
ATOM 1344 N N . ALA A 1 193 ? -10.578 8.252 14.721 1.00 90.69 193 ALA A N 1
ATOM 1345 C CA . ALA A 1 193 ? -11.266 7.230 13.932 1.00 90.69 193 ALA A CA 1
ATOM 1346 C C . ALA A 1 193 ? -10.986 5.832 14.493 1.00 90.69 193 ALA A C 1
ATOM 1348 O O . ALA A 1 193 ? -11.899 5.061 14.802 1.00 90.69 193 ALA A O 1
ATOM 1349 N N . LEU A 1 194 ? -9.708 5.543 14.745 1.00 91.50 194 LEU A N 1
ATOM 1350 C CA . LEU A 1 194 ? -9.287 4.256 15.273 1.00 91.50 194 LEU A CA 1
ATOM 1351 C C . LEU A 1 194 ? -9.777 4.016 16.708 1.00 91.50 194 LEU A C 1
ATOM 1353 O O . LEU A 1 194 ? -10.186 2.905 17.059 1.00 91.50 194 LEU A O 1
ATOM 1357 N N . ALA A 1 195 ? -9.770 5.053 17.548 1.00 91.38 195 ALA A N 1
ATOM 1358 C CA . ALA A 1 195 ? -10.282 4.973 18.908 1.00 91.38 195 ALA A CA 1
ATOM 1359 C C . ALA A 1 195 ? -11.793 4.712 18.924 1.00 91.38 195 ALA A C 1
ATOM 1361 O O . ALA A 1 195 ? -12.263 3.894 19.722 1.00 91.38 195 ALA A O 1
ATOM 1362 N N . HIS A 1 196 ? -12.537 5.363 18.025 1.00 90.88 196 HIS A N 1
ATOM 1363 C CA . HIS A 1 196 ? -13.960 5.119 17.830 1.00 90.88 196 HIS A CA 1
ATOM 1364 C C . HIS A 1 196 ? -14.218 3.681 17.364 1.00 90.88 196 HIS A C 1
ATOM 1366 O O . HIS A 1 196 ? -14.976 2.965 18.019 1.00 90.88 196 HIS A O 1
ATOM 1372 N N . ALA A 1 197 ? -13.522 3.215 16.323 1.00 88.88 197 ALA A N 1
ATOM 1373 C CA . ALA A 1 197 ? -13.653 1.852 15.809 1.00 88.88 197 ALA A CA 1
ATOM 1374 C C . ALA A 1 197 ? -13.379 0.791 16.892 1.00 88.88 197 ALA A C 1
ATOM 1376 O O . ALA A 1 197 ? -14.164 -0.146 17.067 1.00 88.88 197 ALA A O 1
ATOM 1377 N N . LEU A 1 198 ? -12.315 0.966 17.687 1.00 90.19 198 LEU A N 1
ATOM 1378 C CA . LEU A 1 198 ? -12.011 0.076 18.809 1.00 90.19 198 LEU A CA 1
ATOM 1379 C C . LEU A 1 198 ? -13.085 0.141 19.907 1.00 90.19 198 LEU A C 1
ATOM 1381 O O . LEU A 1 198 ? -13.435 -0.886 20.489 1.00 90.19 198 LEU A O 1
ATOM 1385 N N . ALA A 1 199 ? -13.615 1.328 20.215 1.00 89.50 199 ALA A N 1
ATOM 1386 C CA . ALA A 1 199 ? -14.688 1.476 21.194 1.00 89.50 199 ALA A CA 1
ATOM 1387 C C . ALA A 1 199 ? -15.977 0.773 20.742 1.00 89.50 199 ALA A C 1
ATOM 1389 O O . ALA A 1 199 ? -16.569 0.047 21.540 1.00 89.50 199 ALA A O 1
ATOM 1390 N N . GLU A 1 200 ? -16.377 0.927 19.477 1.00 86.94 200 GLU A N 1
ATOM 1391 C CA . GLU A 1 200 ? -17.520 0.211 18.898 1.00 86.94 200 GLU A CA 1
ATOM 1392 C C . GLU A 1 200 ? -17.312 -1.307 18.941 1.00 86.94 200 GLU A C 1
ATOM 1394 O O . GLU A 1 200 ? -18.203 -2.041 19.373 1.00 86.94 200 GLU A O 1
ATOM 1399 N N . ALA A 1 201 ? -16.112 -1.781 18.591 1.00 83.88 201 ALA A N 1
ATOM 1400 C CA . ALA A 1 201 ? -15.767 -3.201 18.620 1.00 83.88 201 ALA A CA 1
ATOM 1401 C C . ALA A 1 201 ? -15.837 -3.823 20.029 1.00 83.88 201 ALA A C 1
ATOM 1403 O O . ALA A 1 201 ? -16.098 -5.022 20.148 1.00 83.88 201 ALA A O 1
ATOM 1404 N N . LEU A 1 202 ? -15.617 -3.023 21.080 1.00 84.50 202 LEU A N 1
ATOM 1405 C CA . LEU A 1 202 ? -15.605 -3.446 22.486 1.00 84.50 202 LEU A CA 1
ATOM 1406 C C . LEU A 1 202 ? -16.943 -3.244 23.218 1.00 84.50 202 LEU A C 1
ATOM 1408 O O . LEU A 1 202 ? -17.044 -3.603 24.396 1.00 84.50 202 LEU A O 1
ATOM 1412 N N . LYS A 1 203 ? -17.974 -2.674 22.576 1.00 81.44 203 LYS A N 1
ATOM 1413 C CA . LYS A 1 203 ? -19.296 -2.540 23.207 1.00 81.44 203 LYS A CA 1
ATOM 1414 C C . LYS A 1 203 ? -19.869 -3.926 23.559 1.00 81.44 203 LYS A C 1
ATOM 1416 O O . LYS A 1 203 ? -19.810 -4.839 22.731 1.00 81.44 203 LYS A O 1
ATOM 1421 N N . PRO A 1 204 ? -20.460 -4.102 24.760 1.00 66.00 204 PRO A N 1
ATOM 1422 C CA . PRO A 1 204 ? -21.048 -5.378 25.153 1.00 66.00 204 PRO A CA 1
ATOM 1423 C C . PRO A 1 204 ? -22.166 -5.782 24.185 1.00 66.00 204 PRO A C 1
ATOM 1425 O O . PRO A 1 204 ? -23.100 -5.014 23.941 1.00 66.00 204 PRO A O 1
ATOM 1428 N N . ARG A 1 205 ? -22.082 -6.998 23.636 1.00 63.78 205 ARG A N 1
ATOM 1429 C CA . ARG A 1 205 ? -23.117 -7.547 22.751 1.00 63.78 205 ARG A CA 1
ATOM 1430 C C . ARG A 1 205 ? -24.320 -8.015 23.563 1.00 63.78 205 ARG A C 1
ATOM 1432 O O . ARG A 1 205 ? -24.175 -8.499 24.682 1.00 63.78 205 ARG A O 1
ATOM 1439 N N . ARG A 1 206 ? -25.514 -7.879 22.978 1.00 52.12 206 ARG A N 1
ATOM 1440 C CA . ARG A 1 206 ? -26.780 -8.284 23.613 1.00 52.12 206 ARG A CA 1
ATOM 1441 C C . ARG A 1 206 ? -26.917 -9.803 23.780 1.00 52.12 206 ARG A C 1
ATOM 1443 O O . ARG A 1 206 ? -27.681 -10.227 24.638 1.00 52.12 206 ARG A O 1
ATOM 1450 N N . GLU A 1 207 ? -26.181 -10.604 23.008 1.00 53.31 207 GLU A N 1
ATOM 1451 C CA . GLU A 1 207 ? -26.318 -12.065 22.987 1.00 53.31 207 GLU A CA 1
ATOM 1452 C C . GLU A 1 207 ? -25.037 -12.778 23.461 1.00 53.31 207 GLU A C 1
ATOM 1454 O O . GLU A 1 207 ? -23.974 -12.604 22.854 1.00 53.31 207 GLU A O 1
ATOM 1459 N N . PRO A 1 208 ? -25.112 -13.598 24.528 1.00 50.00 208 PRO A N 1
ATOM 1460 C CA . PRO A 1 208 ? -24.016 -14.467 24.948 1.00 50.00 208 PRO A CA 1
ATOM 1461 C C . PRO A 1 208 ? -23.688 -15.502 23.862 1.00 50.00 208 PRO A C 1
ATOM 1463 O O . PRO A 1 208 ? -24.563 -16.248 23.435 1.00 50.00 208 PRO A O 1
ATOM 1466 N N . GLY A 1 209 ? -22.423 -15.580 23.437 1.00 53.09 209 GLY A N 1
ATOM 1467 C CA . GLY A 1 209 ? -21.952 -16.599 22.486 1.00 53.09 209 GLY A CA 1
ATOM 1468 C C . GLY A 1 209 ? -22.076 -16.239 21.002 1.00 53.09 209 GLY A C 1
ATOM 1469 O O . GLY A 1 209 ? -21.651 -17.029 20.162 1.00 53.09 209 GLY A O 1
ATOM 1470 N N . ALA A 1 210 ? -22.590 -15.053 20.658 1.00 56.50 210 ALA A N 1
ATOM 1471 C CA . ALA A 1 210 ? -22.532 -14.560 19.285 1.00 56.50 210 ALA A CA 1
ATOM 1472 C C . ALA A 1 210 ? -21.059 -14.376 18.849 1.00 56.50 210 ALA A C 1
ATOM 1474 O O . ALA A 1 210 ? -20.278 -13.789 19.608 1.00 56.50 210 ALA A O 1
ATOM 1475 N N . PRO A 1 211 ? -20.655 -14.841 17.649 1.00 54.47 211 PRO A N 1
ATOM 1476 C CA . PRO A 1 211 ? -19.284 -14.692 17.171 1.00 54.47 211 PRO A CA 1
ATOM 1477 C C . PRO A 1 211 ? -18.881 -13.216 17.146 1.00 54.47 211 PRO A C 1
ATOM 1479 O O . PRO A 1 211 ? -19.690 -12.344 16.820 1.00 54.47 211 PRO A O 1
ATOM 1482 N N . TRP A 1 212 ? -17.633 -12.922 17.511 1.00 57.56 212 TRP A N 1
ATOM 1483 C CA . TRP A 1 212 ? -17.079 -11.572 17.486 1.00 57.56 212 TRP A CA 1
ATOM 1484 C C . TRP A 1 212 ? -16.966 -11.068 16.035 1.00 57.56 212 TRP A C 1
ATOM 1486 O O . TRP A 1 212 ? -15.978 -11.288 15.357 1.00 57.56 212 TRP A O 1
ATOM 1496 N N . GLY A 1 213 ? -18.008 -10.406 15.537 1.00 50.69 213 GLY A N 1
ATOM 1497 C CA . GLY A 1 213 ? -18.023 -9.766 14.212 1.00 50.69 213 GLY A CA 1
ATOM 1498 C C . GLY A 1 213 ? -18.311 -10.717 13.048 1.00 50.69 213 GLY A C 1
ATOM 1499 O O . GLY A 1 213 ? -18.585 -11.897 13.246 1.00 50.69 213 GLY A O 1
ATOM 1500 N N . ALA A 1 214 ? -18.276 -10.173 11.827 1.00 47.97 214 ALA A N 1
ATOM 1501 C CA . ALA A 1 214 ? -18.493 -10.927 10.588 1.00 47.97 214 ALA A CA 1
ATOM 1502 C C . ALA A 1 214 ? -17.359 -11.930 10.277 1.00 47.97 214 ALA A C 1
ATOM 1504 O O . ALA A 1 214 ? -17.556 -12.848 9.491 1.00 47.97 214 ALA A O 1
ATOM 1505 N N . PHE A 1 215 ? -16.198 -11.774 10.925 1.00 48.91 215 PHE A N 1
ATOM 1506 C CA . PHE A 1 215 ? -14.939 -12.461 10.607 1.00 48.91 215 PHE A CA 1
ATOM 1507 C C . PHE A 1 215 ? -14.558 -13.577 11.598 1.00 48.91 215 PHE A C 1
ATOM 1509 O O . PHE A 1 215 ? -13.449 -14.103 11.556 1.00 48.91 215 PHE A O 1
ATOM 1516 N N . GLY A 1 216 ? -15.464 -13.952 12.508 1.00 57.84 216 GLY A N 1
ATOM 1517 C CA . GLY A 1 216 ? -15.174 -14.930 13.559 1.00 57.84 216 GLY A CA 1
ATOM 1518 C C . GLY A 1 216 ? -14.260 -14.385 14.667 1.00 57.84 216 GLY A C 1
ATOM 1519 O O . GLY A 1 216 ? -13.762 -13.261 14.616 1.00 57.84 216 GLY A O 1
ATOM 1520 N N . SER A 1 217 ? -14.056 -15.183 15.719 1.00 68.50 217 SER A N 1
ATOM 1521 C CA . SER A 1 217 ? -13.341 -14.748 16.928 1.00 68.50 217 SER A CA 1
ATOM 1522 C C . SER A 1 217 ? -11.887 -14.346 16.685 1.00 68.50 217 SER A C 1
ATOM 1524 O O . SER A 1 217 ? -11.417 -13.402 17.312 1.00 68.50 217 SER A O 1
ATOM 1526 N N . GLU A 1 218 ? -11.180 -15.024 15.781 1.00 74.31 218 GLU A N 1
ATOM 1527 C CA . GLU A 1 218 ? -9.760 -14.756 15.521 1.00 74.31 218 GLU A CA 1
ATOM 1528 C C . GLU A 1 218 ? -9.540 -13.449 14.752 1.00 74.31 218 GLU A C 1
ATOM 1530 O O . GLU A 1 218 ? -8.698 -12.647 15.161 1.00 74.31 218 GLU A O 1
ATOM 1535 N N . GLY A 1 219 ? -10.339 -13.183 13.711 1.00 77.50 219 GLY A N 1
ATOM 1536 C CA . GLY A 1 219 ? -10.253 -11.941 12.936 1.00 77.50 219 GLY A CA 1
ATOM 1537 C C . GLY A 1 219 ? -10.533 -10.705 13.792 1.00 77.50 219 GLY A C 1
ATOM 1538 O O . GLY A 1 219 ? -9.785 -9.730 13.756 1.00 77.50 219 GLY A O 1
ATOM 1539 N N . TRP A 1 220 ? -11.547 -10.769 14.661 1.00 82.25 220 TRP A N 1
ATOM 1540 C CA . TRP A 1 220 ? -11.831 -9.676 15.595 1.00 82.25 220 TRP A CA 1
ATOM 1541 C C . TRP A 1 220 ? -10.724 -9.477 16.641 1.00 82.25 220 TRP A C 1
ATOM 1543 O O . TRP A 1 220 ? -10.343 -8.336 16.909 1.00 82.25 220 TRP A O 1
ATOM 1553 N N . ILE A 1 221 ? -10.161 -10.559 17.205 1.00 85.25 221 ILE A N 1
ATOM 1554 C CA . ILE A 1 221 ? -9.020 -10.455 18.133 1.00 85.25 221 ILE A CA 1
ATOM 1555 C C . ILE A 1 221 ? -7.836 -9.784 17.426 1.00 85.25 221 ILE A C 1
ATOM 1557 O O . ILE A 1 221 ? -7.212 -8.888 18.001 1.00 85.25 221 ILE A O 1
ATOM 1561 N N . GLY A 1 222 ? -7.543 -10.190 16.187 1.00 86.69 222 GLY A N 1
ATOM 1562 C CA . GLY A 1 222 ? -6.500 -9.599 15.349 1.00 86.69 222 GLY A CA 1
ATOM 1563 C C . GLY A 1 222 ? -6.706 -8.100 15.139 1.00 86.69 222 GLY A C 1
ATOM 1564 O O . GLY A 1 222 ? -5.820 -7.311 15.475 1.00 86.69 222 GLY A O 1
ATOM 1565 N N . ALA A 1 223 ? -7.901 -7.701 14.701 1.00 88.12 223 ALA A N 1
ATOM 1566 C CA . ALA A 1 223 ? -8.261 -6.304 14.467 1.00 88.12 223 ALA A CA 1
ATOM 1567 C C . ALA A 1 223 ? -8.109 -5.440 15.726 1.00 88.12 223 ALA A C 1
ATOM 1569 O O . ALA A 1 223 ? -7.465 -4.390 15.696 1.00 88.12 223 ALA A O 1
ATOM 1570 N N . CYS A 1 224 ? -8.635 -5.902 16.868 1.00 89.44 224 CYS A N 1
ATOM 1571 C CA . CYS A 1 224 ? -8.491 -5.188 18.135 1.00 89.44 224 CYS A CA 1
ATOM 1572 C C . CYS A 1 224 ? -7.024 -5.063 18.559 1.00 89.44 224 CYS A C 1
ATOM 1574 O O . CYS A 1 224 ? -6.618 -4.012 19.055 1.00 89.44 224 CYS A O 1
ATOM 1576 N N . ARG A 1 225 ? -6.211 -6.109 18.363 1.00 93.50 225 ARG A N 1
ATOM 1577 C CA . ARG A 1 225 ? -4.778 -6.062 18.683 1.00 93.50 225 ARG A CA 1
ATOM 1578 C C . ARG A 1 225 ? -4.026 -5.067 17.805 1.00 93.50 225 ARG A C 1
ATOM 1580 O O . ARG A 1 225 ? -3.222 -4.308 18.345 1.00 93.50 225 ARG A O 1
ATOM 1587 N N . LEU A 1 226 ? -4.295 -5.049 16.500 1.00 93.88 226 LEU A N 1
ATOM 1588 C CA . LEU A 1 226 ? -3.709 -4.075 15.578 1.00 93.88 226 LEU A CA 1
ATOM 1589 C C . LEU A 1 226 ? -4.118 -2.653 15.964 1.00 93.88 226 LEU A C 1
ATOM 1591 O O . LEU A 1 226 ? -3.248 -1.805 16.147 1.00 93.88 226 LEU A O 1
ATOM 1595 N N . ALA A 1 227 ? -5.409 -2.418 16.205 1.00 93.38 227 ALA A N 1
ATOM 1596 C CA . ALA A 1 227 ? -5.917 -1.113 16.618 1.00 93.38 227 ALA A CA 1
ATOM 1597 C C . ALA A 1 227 ? -5.251 -0.611 17.908 1.00 93.38 227 ALA A C 1
ATOM 1599 O O . ALA A 1 227 ? -4.768 0.520 17.970 1.00 93.38 227 ALA A O 1
ATOM 1600 N N . ILE A 1 228 ? -5.158 -1.466 18.933 1.00 94.12 228 ILE A N 1
ATOM 1601 C CA . ILE A 1 228 ? -4.472 -1.127 20.186 1.00 94.12 228 ILE A CA 1
ATOM 1602 C C . ILE A 1 228 ? -2.989 -0.822 19.933 1.00 94.12 228 ILE A C 1
ATOM 1604 O O . ILE A 1 228 ? -2.465 0.149 20.480 1.00 94.12 228 ILE A O 1
ATOM 1608 N N . GLY A 1 229 ? -2.311 -1.630 19.114 1.00 94.88 229 GLY A N 1
ATOM 1609 C CA . GLY A 1 229 ? -0.901 -1.437 18.772 1.00 94.88 229 GLY A CA 1
ATOM 1610 C C . GLY A 1 229 ? -0.636 -0.105 18.067 1.00 94.88 229 GLY A C 1
ATOM 1611 O O . GLY A 1 229 ? 0.290 0.612 18.447 1.00 94.88 229 GLY A O 1
ATOM 1612 N N . VAL A 1 230 ? -1.478 0.256 17.096 1.00 93.56 230 VAL A N 1
ATOM 1613 C CA . VAL A 1 230 ? -1.392 1.536 16.380 1.00 93.56 230 VAL A CA 1
ATOM 1614 C C . VAL A 1 230 ? -1.632 2.704 17.337 1.00 93.56 230 VAL A C 1
ATOM 1616 O O . VAL A 1 230 ? -0.788 3.592 17.415 1.00 93.56 230 VAL A O 1
ATOM 1619 N N . LEU A 1 231 ? -2.697 2.676 18.149 1.00 92.50 231 LEU A N 1
ATOM 1620 C CA . LEU A 1 231 ? -2.964 3.738 19.130 1.00 92.50 231 LEU A CA 1
ATOM 1621 C C . LEU A 1 231 ? -1.819 3.900 20.144 1.00 92.50 231 LEU A C 1
ATOM 1623 O O . LEU A 1 231 ? -1.445 5.017 20.491 1.00 92.50 231 LEU A O 1
ATOM 1627 N N . LEU A 1 232 ? -1.211 2.803 20.607 1.00 92.81 232 LEU A N 1
ATOM 1628 C CA . LEU A 1 232 ? -0.033 2.871 21.480 1.00 92.81 232 LEU A CA 1
ATOM 1629 C C . LEU A 1 232 ? 1.167 3.534 20.792 1.00 92.81 232 LEU A C 1
ATOM 1631 O O . LEU A 1 232 ? 1.904 4.273 21.447 1.00 92.81 232 LEU A O 1
ATOM 1635 N N . LYS A 1 233 ? 1.362 3.289 19.491 1.00 92.12 233 LYS A N 1
ATOM 1636 C CA . LYS A 1 233 ? 2.427 3.922 18.706 1.00 92.12 233 LYS A CA 1
ATOM 1637 C C . LYS A 1 233 ? 2.166 5.420 18.529 1.00 92.12 233 LYS A C 1
ATOM 1639 O O . LYS A 1 233 ? 3.045 6.215 18.853 1.00 92.12 233 LYS A O 1
ATOM 1644 N N . LEU A 1 234 ? 0.947 5.807 18.152 1.00 88.62 234 LEU A N 1
ATOM 1645 C CA . LEU A 1 234 ? 0.541 7.215 18.036 1.00 88.62 234 LEU A CA 1
ATOM 1646 C C . LEU A 1 234 ? 0.633 7.959 19.378 1.00 88.62 234 LEU A C 1
ATOM 1648 O O . LEU A 1 234 ? 0.990 9.133 19.439 1.00 88.62 234 LEU A O 1
ATOM 1652 N N . ALA A 1 235 ? 0.409 7.263 20.496 1.00 84.81 235 ALA A N 1
ATOM 1653 C CA . ALA A 1 235 ? 0.564 7.845 21.824 1.00 84.81 235 ALA A CA 1
ATOM 1654 C C . ALA A 1 235 ? 2.010 8.270 22.167 1.00 84.81 235 ALA A C 1
ATOM 1656 O O . ALA A 1 235 ? 2.205 9.015 23.131 1.00 84.81 235 ALA A O 1
ATOM 1657 N N . SER A 1 236 ? 3.011 7.802 21.412 1.00 81.12 236 SER A N 1
ATOM 1658 C CA . SER A 1 236 ? 4.418 8.197 21.571 1.00 81.12 236 SER A CA 1
ATOM 1659 C C . SER A 1 236 ? 4.810 9.454 20.779 1.00 81.12 236 SER A C 1
ATOM 1661 O O . SER A 1 236 ? 5.864 10.029 21.042 1.00 81.12 236 SER A O 1
ATOM 1663 N N . GLU A 1 237 ? 3.957 9.914 19.860 1.00 77.62 237 GLU A N 1
ATOM 1664 C CA . GLU A 1 237 ? 4.180 11.108 19.033 1.00 77.62 237 GLU A CA 1
ATOM 1665 C C . GLU A 1 237 ? 3.792 12.402 19.776 1.00 77.62 237 GLU A C 1
ATOM 1667 O O . GLU A 1 237 ? 2.980 12.345 20.704 1.00 77.62 237 GLU A O 1
ATOM 1672 N N . PRO A 1 238 ? 4.352 13.582 19.432 1.00 68.56 238 PRO A N 1
ATOM 1673 C CA . PRO A 1 238 ? 3.974 14.864 20.040 1.00 68.56 238 PRO A CA 1
ATOM 1674 C C . PRO A 1 238 ? 2.460 15.146 19.955 1.00 68.56 238 PRO A C 1
ATOM 1676 O O . PRO A 1 238 ? 1.766 14.643 19.079 1.00 68.56 238 PRO A O 1
ATOM 1679 N N . ALA A 1 239 ? 1.942 15.898 20.934 1.00 62.09 239 ALA A N 1
ATOM 1680 C CA . ALA A 1 239 ? 0.509 15.978 21.228 1.00 62.09 239 ALA A CA 1
ATOM 1681 C C . ALA A 1 239 ? -0.352 16.499 20.059 1.00 62.09 239 ALA A C 1
ATOM 1683 O O . ALA A 1 239 ? 0.018 17.443 19.365 1.00 62.09 239 ALA A O 1
ATOM 1684 N N . GLU A 1 240 ? -1.521 15.873 19.903 1.00 61.53 240 GLU A N 1
ATOM 1685 C CA . GLU A 1 240 ? -2.533 16.143 18.874 1.00 61.53 240 GLU A CA 1
ATOM 1686 C C . GLU A 1 240 ? -3.173 17.536 19.018 1.00 61.53 240 GLU A C 1
ATOM 1688 O O . GLU A 1 240 ? -3.160 18.102 20.120 1.00 61.53 240 GLU A O 1
ATOM 1693 N N . PRO A 1 241 ? -3.816 18.076 17.962 1.00 63.34 241 PRO A N 1
ATOM 1694 C CA . PRO A 1 241 ? -4.743 19.192 18.125 1.00 63.34 241 PRO A CA 1
ATOM 1695 C C . PRO A 1 241 ? -5.813 18.855 19.177 1.00 63.34 241 PRO A C 1
ATOM 1697 O O . PRO A 1 241 ? -6.311 17.731 19.248 1.00 63.34 241 PRO A O 1
ATOM 1700 N N . ALA A 1 242 ? -6.178 19.839 20.004 1.00 64.94 242 ALA A N 1
ATOM 1701 C CA . ALA A 1 242 ? -7.083 19.666 21.149 1.00 64.94 242 ALA A CA 1
ATOM 1702 C C . ALA A 1 242 ? -8.418 18.971 20.796 1.00 64.94 242 ALA A C 1
ATOM 1704 O O . ALA A 1 242 ? -9.012 18.293 21.634 1.00 64.94 242 ALA A O 1
ATOM 1705 N N . GLU A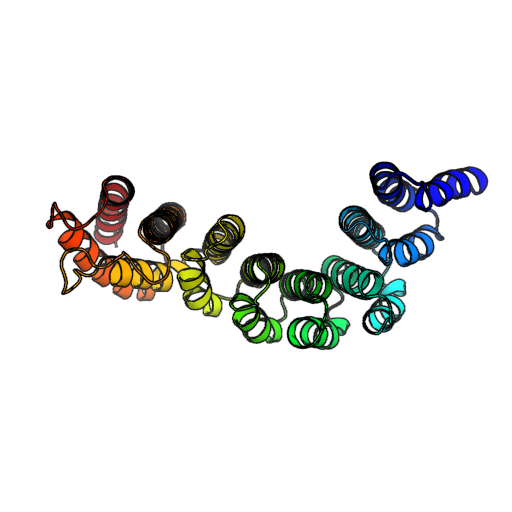 1 243 ? -8.861 19.118 19.547 1.00 66.19 243 GLU A N 1
ATOM 1706 C CA . GLU A 1 243 ? -10.107 18.585 18.992 1.00 66.19 243 GLU A CA 1
ATOM 1707 C C . GLU A 1 243 ? -10.150 17.048 18.956 1.00 66.19 243 GLU A C 1
ATOM 1709 O O . GLU A 1 243 ? -11.205 16.453 19.174 1.00 66.19 243 GLU A O 1
ATOM 1714 N N . ALA A 1 244 ? -9.003 16.387 18.783 1.00 70.19 244 ALA A N 1
ATOM 1715 C CA . ALA A 1 244 ? -8.922 14.931 18.677 1.00 70.19 244 ALA A CA 1
ATOM 1716 C C . ALA A 1 244 ? -9.145 14.208 20.028 1.00 70.19 244 ALA A C 1
ATOM 1718 O O . ALA A 1 244 ? -9.634 13.073 20.090 1.00 70.19 244 ALA A O 1
ATOM 1719 N N . TRP A 1 245 ? -8.894 14.900 21.146 1.00 75.81 245 TRP A N 1
ATOM 1720 C CA . TRP A 1 245 ? -9.011 14.338 22.495 1.00 75.81 245 TRP A CA 1
ATOM 1721 C C . TRP A 1 245 ? -10.447 14.088 22.957 1.00 75.81 245 TRP A C 1
ATOM 1723 O O . TRP A 1 245 ? -10.649 13.296 23.882 1.00 75.81 245 TRP A O 1
ATOM 1733 N N . ALA A 1 246 ? -11.445 14.734 22.345 1.00 80.69 246 ALA A N 1
ATOM 1734 C CA . ALA A 1 246 ? -12.849 14.502 22.679 1.00 80.69 246 ALA A CA 1
ATOM 1735 C C . ALA A 1 246 ? -13.249 13.047 22.379 1.00 80.69 246 ALA A C 1
ATOM 1737 O O . ALA A 1 246 ? -13.681 12.327 23.283 1.00 80.69 246 ALA A O 1
ATOM 1738 N N . SER A 1 247 ? -12.981 12.586 21.155 1.00 82.44 247 SER A N 1
ATOM 1739 C CA . SER A 1 247 ? -13.248 11.211 20.716 1.0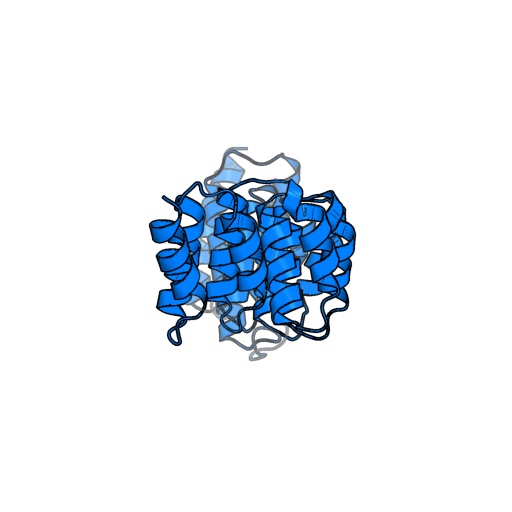0 82.44 247 SER A CA 1
ATOM 1740 C C . SER A 1 247 ? -12.466 10.187 21.536 1.00 82.44 247 SER A C 1
ATOM 1742 O O . SER A 1 247 ? -13.017 9.177 21.976 1.00 82.44 247 SER A O 1
ATOM 1744 N N . ILE A 1 248 ? -11.193 10.476 21.825 1.00 84.81 248 ILE A N 1
ATOM 1745 C CA . ILE A 1 248 ? -10.334 9.607 22.643 1.00 84.81 248 ILE A CA 1
ATOM 1746 C C . ILE A 1 248 ? -10.872 9.489 24.077 1.00 84.81 248 ILE A C 1
ATOM 1748 O O . ILE A 1 248 ? -10.857 8.403 24.660 1.00 84.81 248 ILE A O 1
ATOM 1752 N N . ARG A 1 249 ? -11.380 10.581 24.663 1.00 87.62 249 ARG A N 1
ATOM 1753 C CA . ARG A 1 249 ? -11.959 10.576 26.015 1.00 87.62 249 ARG A CA 1
ATOM 1754 C C . ARG A 1 249 ? -13.210 9.704 26.091 1.00 87.62 249 ARG A C 1
ATOM 1756 O O . ARG A 1 249 ? -13.366 8.961 27.063 1.00 87.62 249 ARG A O 1
ATOM 1763 N N . ASP A 1 250 ? -14.077 9.779 25.087 1.00 87.50 250 ASP A N 1
ATOM 1764 C CA . ASP A 1 250 ? -15.282 8.951 25.029 1.00 87.50 250 ASP A CA 1
ATOM 1765 C C . ASP A 1 250 ? -14.947 7.477 24.791 1.00 87.50 250 ASP A C 1
ATOM 1767 O O . ASP A 1 250 ? -15.452 6.608 25.510 1.00 87.50 250 ASP A O 1
ATOM 1771 N N . ALA A 1 251 ? -14.004 7.186 23.892 1.00 88.12 251 ALA A N 1
ATOM 1772 C CA . ALA A 1 251 ? -13.496 5.834 23.684 1.00 88.12 251 ALA A CA 1
ATOM 1773 C C . ALA A 1 251 ? -12.897 5.240 24.973 1.00 88.12 251 ALA A C 1
ATOM 1775 O O . ALA A 1 251 ? -13.209 4.107 25.349 1.00 88.12 251 ALA A O 1
ATOM 1776 N N . LEU A 1 252 ? -12.124 6.030 25.725 1.00 88.94 252 LEU A N 1
ATOM 1777 C CA . LEU A 1 252 ? -11.505 5.608 26.982 1.00 88.94 252 LEU A CA 1
ATOM 1778 C C . LEU A 1 252 ? -12.529 5.189 28.049 1.00 88.94 252 LEU A C 1
ATOM 1780 O O . LEU A 1 252 ? -12.259 4.265 28.825 1.00 88.94 252 LEU A O 1
ATOM 1784 N N . ARG A 1 253 ? -13.700 5.840 28.107 1.00 89.06 253 ARG A N 1
ATOM 1785 C CA . ARG A 1 253 ? -14.798 5.432 29.006 1.00 89.06 253 ARG A CA 1
ATOM 1786 C C . ARG A 1 253 ? -15.299 4.037 28.640 1.00 89.06 253 ARG A C 1
ATOM 1788 O O . ARG A 1 253 ? -15.412 3.184 29.522 1.00 89.06 253 ARG A O 1
ATOM 1795 N N . THR A 1 254 ? -15.516 3.791 27.350 1.00 87.69 254 THR A N 1
ATOM 1796 C CA . THR A 1 254 ? -15.922 2.480 26.828 1.00 87.69 254 THR A CA 1
ATOM 1797 C C . THR A 1 254 ? -14.877 1.409 27.131 1.00 87.69 254 THR A C 1
ATOM 1799 O O . THR A 1 254 ? -15.221 0.348 27.648 1.00 87.69 254 THR A O 1
ATOM 1802 N N . TRP A 1 255 ? -13.589 1.693 26.914 1.00 89.44 255 TRP A N 1
ATOM 1803 C CA . TRP A 1 255 ? -12.502 0.743 27.185 1.00 89.44 255 TRP A CA 1
ATOM 1804 C C . TRP A 1 255 ? -12.397 0.372 28.669 1.00 89.44 255 TRP A C 1
ATOM 1806 O O . TRP A 1 255 ? -12.245 -0.803 29.009 1.00 89.44 255 TRP A O 1
ATOM 1816 N N . LYS A 1 256 ? -12.519 1.357 29.573 1.00 87.69 256 LYS A N 1
ATOM 1817 C CA . LYS A 1 256 ? -12.560 1.115 31.027 1.00 87.69 256 LYS A CA 1
ATOM 1818 C C . LYS A 1 256 ? -13.758 0.247 31.415 1.00 87.69 256 LYS A C 1
ATOM 1820 O O . LYS A 1 256 ? -13.595 -0.675 32.213 1.00 87.69 256 LYS A O 1
ATOM 1825 N N . GLY A 1 257 ? -14.925 0.506 30.822 1.00 85.88 257 GLY A N 1
ATOM 1826 C CA . GLY A 1 257 ? -16.122 -0.318 30.999 1.00 85.88 257 GLY A CA 1
ATOM 1827 C C . GLY A 1 257 ? -15.907 -1.765 30.549 1.00 85.88 257 GLY A C 1
ATOM 1828 O O . GLY A 1 257 ? -16.167 -2.688 31.318 1.00 85.88 257 GLY A O 1
ATOM 1829 N N . ALA A 1 258 ? -15.344 -1.967 29.353 1.00 83.19 258 ALA A N 1
ATOM 1830 C CA . ALA A 1 258 ? -15.050 -3.293 28.808 1.00 83.19 258 ALA A CA 1
ATOM 1831 C C . ALA A 1 258 ? -14.080 -4.096 29.698 1.00 83.19 258 ALA A C 1
ATOM 1833 O O . ALA A 1 258 ? -14.299 -5.281 29.944 1.00 83.19 258 ALA A O 1
ATOM 1834 N N . LEU A 1 259 ? -13.049 -3.454 30.263 1.00 83.00 259 LEU A N 1
ATOM 1835 C CA . LEU A 1 259 ? -12.123 -4.098 31.207 1.00 83.00 259 LEU A CA 1
ATOM 1836 C C . LEU A 1 259 ? -12.786 -4.533 32.525 1.00 83.00 259 LEU A C 1
ATOM 1838 O O . LEU A 1 259 ? -12.301 -5.480 33.156 1.00 83.00 259 LEU A O 1
ATOM 1842 N N . GLY A 1 260 ? -13.862 -3.855 32.936 1.00 77.56 260 GLY A N 1
ATOM 1843 C CA . GLY A 1 260 ? -14.654 -4.188 34.122 1.00 77.56 260 GLY A CA 1
ATOM 1844 C C . GLY A 1 260 ? -15.527 -5.436 33.953 1.00 77.56 260 GLY A C 1
ATOM 1845 O O . GLY A 1 260 ? -15.891 -6.061 34.948 1.00 77.56 260 GLY A O 1
ATOM 1846 N N . ILE A 1 261 ? -15.817 -5.849 32.715 1.00 73.19 261 ILE A N 1
ATOM 1847 C CA . ILE A 1 261 ? -16.645 -7.022 32.413 1.00 73.19 261 ILE A CA 1
ATOM 1848 C C . ILE A 1 261 ? -15.725 -8.209 32.097 1.00 73.19 261 ILE A C 1
ATOM 1850 O O . ILE A 1 261 ? -15.251 -8.397 30.978 1.00 73.19 261 ILE A O 1
ATOM 1854 N N . LEU A 1 262 ? -15.438 -9.021 33.119 1.00 53.25 262 LEU A N 1
ATOM 1855 C CA . LEU A 1 262 ? -14.405 -10.066 33.084 1.00 53.25 262 LEU A CA 1
ATOM 1856 C C . LEU A 1 262 ? -14.585 -11.133 31.989 1.00 53.25 262 LEU A C 1
ATOM 1858 O O . LEU A 1 262 ? -13.566 -11.634 31.517 1.00 53.25 262 LEU A O 1
ATOM 1862 N N . SER A 1 263 ? -15.822 -11.441 31.590 1.00 60.88 263 SER A N 1
ATOM 1863 C CA . SER A 1 263 ? -16.178 -12.454 30.583 1.00 60.88 263 SER A CA 1
ATOM 1864 C C . SER A 1 263 ? -16.292 -11.920 29.151 1.00 60.88 263 SER A C 1
ATOM 1866 O O . SER A 1 263 ? -16.456 -12.711 28.227 1.00 60.88 263 SER A O 1
ATOM 1868 N N . ALA A 1 264 ? -16.227 -10.601 28.952 1.00 63.28 264 ALA A N 1
ATOM 1869 C CA . ALA A 1 264 ? -16.569 -9.979 27.676 1.00 63.28 264 ALA A CA 1
ATOM 1870 C C . ALA A 1 264 ? -15.370 -9.706 26.765 1.00 63.28 264 ALA A C 1
ATOM 1872 O O . ALA A 1 264 ? -15.582 -9.251 25.662 1.00 63.28 264 ALA A O 1
ATOM 1873 N N . VAL A 1 265 ? -14.117 -9.925 27.169 1.00 71.81 265 VAL A N 1
ATOM 1874 C CA . VAL A 1 265 ? -12.968 -9.637 26.290 1.00 71.81 265 VAL A CA 1
ATOM 1875 C C . VAL A 1 265 ? -11.946 -10.773 26.385 1.00 71.81 265 VAL A C 1
ATOM 1877 O O . VAL A 1 265 ? -11.503 -11.067 27.502 1.00 71.81 265 VAL A O 1
ATOM 1880 N N . PRO A 1 266 ? -11.545 -11.390 25.254 1.00 81.12 266 PRO A N 1
ATOM 1881 C CA . PRO A 1 266 ? -10.461 -12.368 25.199 1.00 81.12 266 PRO A CA 1
ATOM 1882 C C . PRO A 1 266 ? -9.172 -11.851 25.849 1.00 81.12 266 PRO A C 1
ATOM 1884 O O . PRO A 1 266 ? -8.866 -10.652 25.816 1.00 81.12 266 PRO A O 1
ATOM 1887 N N . VAL A 1 267 ? -8.403 -12.750 26.467 1.00 82.94 267 VAL A N 1
ATOM 1888 C CA . VAL A 1 267 ? -7.206 -12.385 27.245 1.00 82.94 267 VAL A CA 1
ATOM 1889 C C . VAL A 1 267 ? -6.153 -11.680 26.382 1.00 82.94 267 VAL A C 1
ATOM 1891 O O . VAL A 1 267 ? -5.487 -10.753 26.853 1.00 82.94 267 VAL A O 1
ATOM 1894 N N . GLU A 1 268 ? -6.092 -12.056 25.106 1.00 86.25 268 GLU A N 1
ATOM 1895 C CA . GLU A 1 268 ? -5.213 -11.546 24.056 1.00 86.25 268 GLU A CA 1
ATOM 1896 C C . GLU A 1 268 ? -5.448 -10.058 23.771 1.00 86.25 268 GLU A C 1
ATOM 1898 O O . GLU A 1 268 ? -4.513 -9.339 23.424 1.00 86.25 268 GLU A O 1
ATOM 1903 N N . VAL A 1 269 ? -6.683 -9.581 23.948 1.00 86.94 269 VAL A N 1
ATOM 1904 C CA . VAL A 1 269 ? -7.050 -8.164 23.793 1.00 86.94 269 VAL A CA 1
ATOM 1905 C C . VAL A 1 269 ? -6.969 -7.439 25.138 1.00 86.94 269 VAL A C 1
ATOM 1907 O O . VAL A 1 269 ? -6.561 -6.280 25.214 1.00 86.94 269 VAL A O 1
ATOM 1910 N N . LYS A 1 270 ? -7.298 -8.128 26.236 1.00 87.75 270 LYS A N 1
ATOM 1911 C CA . LYS A 1 270 ? -7.416 -7.539 27.576 1.00 87.75 270 LYS A CA 1
ATOM 1912 C C . LYS A 1 270 ? -6.110 -6.947 28.109 1.00 87.75 270 LYS A C 1
ATOM 1914 O O . LYS A 1 270 ? -6.137 -5.873 28.711 1.00 87.75 270 LYS A O 1
ATOM 1919 N N . GLN A 1 271 ? -4.980 -7.638 27.942 1.00 89.31 271 GLN A N 1
ATOM 1920 C CA . GLN A 1 271 ? -3.684 -7.136 28.420 1.00 89.31 271 GLN A CA 1
ATOM 1921 C C . GLN A 1 271 ? -3.229 -5.875 27.657 1.00 89.31 271 GLN A C 1
ATOM 1923 O O . GLN A 1 271 ? -3.009 -4.857 28.322 1.00 89.31 271 GLN A O 1
ATOM 1928 N N . PRO A 1 272 ? -3.170 -5.872 26.309 1.00 92.56 272 PRO A N 1
ATOM 1929 C CA . PRO A 1 272 ? -2.877 -4.660 25.542 1.00 92.56 272 PRO A CA 1
ATOM 1930 C C . PRO A 1 272 ? -3.851 -3.513 25.838 1.00 92.56 272 PRO A C 1
ATOM 1932 O O . PRO A 1 272 ? -3.433 -2.367 25.993 1.00 92.56 272 PRO A O 1
ATOM 1935 N N . LEU A 1 273 ? -5.145 -3.809 26.001 1.00 91.44 273 LEU A N 1
ATOM 1936 C CA . LEU A 1 273 ? -6.155 -2.793 26.298 1.00 91.44 273 LEU A CA 1
ATOM 1937 C C . LEU A 1 273 ? -5.905 -2.098 27.646 1.00 91.44 273 LEU A C 1
ATOM 1939 O O . LEU A 1 273 ? -6.077 -0.885 27.754 1.00 91.44 273 LEU A O 1
ATOM 1943 N N . ARG A 1 274 ? -5.446 -2.823 28.678 1.00 92.81 274 ARG A N 1
ATOM 1944 C CA . ARG A 1 274 ? -5.041 -2.208 29.960 1.00 92.81 274 ARG A CA 1
ATOM 1945 C C . ARG A 1 274 ? -3.883 -1.234 29.781 1.00 92.81 274 ARG A C 1
ATOM 1947 O O . ARG A 1 274 ? -3.914 -0.149 30.361 1.00 92.81 274 ARG A O 1
ATOM 1954 N N . GLN A 1 275 ? -2.881 -1.614 28.989 1.00 93.94 275 GLN A N 1
ATOM 1955 C CA . GLN A 1 275 ? -1.747 -0.745 28.683 1.00 93.94 275 GLN A CA 1
ATOM 1956 C C . GLN A 1 275 ? -2.216 0.523 27.962 1.00 93.94 275 GLN A C 1
ATOM 1958 O O . GLN A 1 275 ? -1.847 1.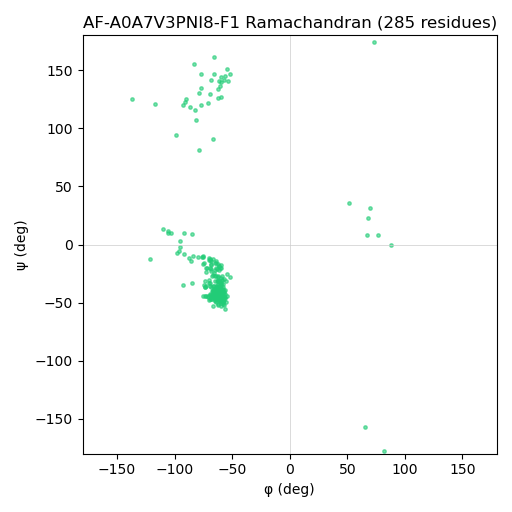623 28.368 1.00 93.94 275 GLN A O 1
ATOM 1963 N N . LEU A 1 276 ? -3.084 0.377 26.959 1.00 93.62 276 LEU A N 1
ATOM 1964 C CA . LEU A 1 276 ? -3.667 1.493 26.217 1.00 93.62 276 LEU A CA 1
ATOM 1965 C C . LEU A 1 276 ? -4.424 2.462 27.134 1.00 93.62 276 LEU A C 1
ATOM 1967 O O . LEU A 1 276 ? -4.148 3.662 27.139 1.00 93.62 276 LEU A O 1
ATOM 1971 N N . VAL A 1 277 ? -5.331 1.935 27.964 1.00 92.75 277 VAL A N 1
ATOM 1972 C CA . VAL A 1 277 ? -6.116 2.722 28.928 1.00 92.75 277 VAL A CA 1
ATOM 1973 C C . VAL A 1 277 ? -5.208 3.499 29.879 1.00 92.75 277 VAL A C 1
ATOM 1975 O O . VAL A 1 277 ? -5.485 4.663 30.184 1.00 92.75 277 VAL A O 1
ATOM 1978 N N . HIS A 1 278 ? -4.127 2.877 30.348 1.00 93.44 278 HIS A N 1
ATOM 1979 C CA . HIS A 1 278 ? -3.151 3.509 31.231 1.00 93.44 278 HIS A CA 1
ATOM 1980 C C . HIS A 1 278 ? -2.402 4.659 30.549 1.00 93.44 278 HIS A C 1
ATOM 1982 O O . HIS A 1 278 ? -2.337 5.756 31.105 1.00 93.44 278 HIS A O 1
ATOM 1988 N N . VAL A 1 279 ? -1.886 4.430 29.337 1.00 92.31 279 VAL A N 1
ATOM 1989 C CA . VAL A 1 279 ? -1.154 5.439 28.553 1.00 92.31 279 VAL A CA 1
ATOM 1990 C C . VAL A 1 279 ? -2.039 6.654 28.273 1.00 92.31 279 VAL A C 1
ATOM 1992 O O . VAL A 1 279 ? -1.674 7.774 28.632 1.00 92.31 279 VAL A O 1
ATOM 1995 N N . TYR A 1 280 ? -3.236 6.444 27.723 1.00 89.88 280 TYR A N 1
ATOM 1996 C CA . TYR A 1 280 ? -4.133 7.546 27.372 1.00 89.88 280 TYR A CA 1
ATOM 1997 C C . TYR A 1 280 ? -4.728 8.256 28.595 1.00 89.88 280 TYR A C 1
ATOM 1999 O O . TYR A 1 280 ? -4.925 9.469 28.548 1.00 89.88 280 TYR A O 1
ATOM 2007 N N . SER A 1 281 ? -4.937 7.559 29.723 1.00 90.75 281 SER A N 1
ATOM 2008 C CA . SER A 1 281 ? -5.333 8.219 30.981 1.00 90.75 281 SER A CA 1
ATOM 2009 C C . SER A 1 281 ? -4.248 9.168 31.497 1.00 90.75 281 SER A C 1
ATOM 2011 O O . SER A 1 281 ? -4.578 10.238 32.000 1.00 90.75 281 SER A O 1
ATOM 2013 N N . ARG A 1 282 ? -2.962 8.801 31.371 1.00 90.25 282 ARG A N 1
ATOM 2014 C CA . ARG A 1 282 ? -1.849 9.682 31.761 1.00 90.25 282 ARG A CA 1
ATOM 2015 C C . ARG A 1 282 ? -1.728 10.892 30.844 1.00 90.25 282 ARG A C 1
ATOM 2017 O O . ARG A 1 282 ? -1.580 11.992 31.359 1.00 90.25 282 ARG A O 1
ATOM 2024 N N . ARG A 1 283 ? -1.815 10.704 29.521 1.00 85.56 283 ARG A N 1
ATOM 2025 C CA . ARG A 1 283 ? -1.740 11.827 28.568 1.00 85.56 283 ARG A CA 1
ATOM 2026 C C . ARG A 1 283 ? -2.881 12.821 28.784 1.00 85.56 283 ARG A C 1
ATOM 2028 O O . ARG A 1 283 ? -2.620 14.009 28.879 1.00 85.56 283 ARG A O 1
ATOM 2035 N N . LEU A 1 284 ? -4.113 12.337 28.971 1.00 84.12 284 LEU A N 1
ATOM 2036 C CA . LEU A 1 284 ? -5.264 13.196 29.281 1.00 84.12 284 LEU A CA 1
ATOM 2037 C C . LEU A 1 284 ? -5.104 14.002 30.577 1.00 84.12 284 LEU A C 1
ATOM 2039 O O . LEU A 1 284 ? -5.701 15.061 30.685 1.00 84.12 284 LEU A O 1
ATOM 2043 N N . ALA A 1 285 ? -4.347 13.504 31.558 1.00 85.50 285 ALA A N 1
ATOM 2044 C CA . ALA A 1 285 ? -4.083 14.223 32.806 1.00 85.50 285 ALA A CA 1
ATOM 2045 C C . ALA A 1 285 ? -2.982 15.295 32.677 1.00 85.50 285 ALA A C 1
ATOM 2047 O O . ALA A 1 285 ? -2.777 16.059 33.615 1.00 85.50 285 ALA A O 1
ATOM 2048 N N . GLN A 1 286 ? -2.243 15.309 31.562 1.00 82.06 286 GLN A N 1
ATOM 2049 C CA . GLN A 1 286 ? -1.168 16.266 31.272 1.00 82.06 286 GLN A CA 1
ATOM 2050 C C . GLN A 1 286 ? -1.620 17.429 30.369 1.00 82.06 286 GLN A C 1
ATOM 2052 O O . GLN A 1 286 ? -0.827 18.343 30.150 1.00 82.06 286 GLN A O 1
ATOM 2057 N N . LEU A 1 287 ? -2.847 17.371 29.839 1.00 76.25 287 LEU A N 1
ATOM 2058 C CA . LEU A 1 287 ? -3.502 18.420 29.047 1.00 76.25 287 LEU A CA 1
ATOM 2059 C C . LEU A 1 287 ? -4.320 19.339 29.956 1.00 76.25 287 LEU A C 1
ATOM 2061 O O . LEU A 1 287 ? -4.344 20.553 29.666 1.00 76.25 287 LEU A O 1
#

Solvent-accessible surface area (backbone atoms only — not comparable to full-atom values): 14529 Å² total; per-residue (Å²): 109,71,73,59,47,52,61,37,57,54,32,59,72,43,90,51,59,67,53,19,24,50,22,25,47,54,32,37,71,62,77,50,90,60,30,57,63,56,28,59,60,35,12,49,34,88,47,67,65,28,10,50,30,10,19,51,19,44,34,71,61,60,62,71,82,52,49,70,58,35,57,55,30,57,71,44,93,47,61,41,27,20,17,16,21,27,38,24,38,19,63,58,53,47,59,92,44,46,67,63,30,54,48,33,41,77,65,47,89,48,59,68,29,18,18,24,12,23,40,14,39,12,60,46,46,46,78,81,38,53,63,61,28,58,57,31,57,70,43,93,45,65,66,27,20,24,23,9,27,43,10,47,22,57,42,47,54,47,87,48,23,54,62,33,49,59,35,27,45,41,92,49,66,68,32,14,50,27,12,42,52,15,41,52,58,34,36,61,69,18,45,35,43,35,32,43,52,51,29,64,73,52,52,85,71,96,56,91,85,64,63,46,64,98,58,34,59,66,30,41,48,50,20,51,41,46,49,50,52,42,51,54,55,45,69,75,50,84,84,68,66,79,77,50,51,57,48,41,52,56,21,47,54,47,50,56,52,40,69,68,40,78,89,76,51,60,70,84,44,47,58,57,47,52,55,45,53,52,53,54,54,53,55,65,75,74,112

Mean predicted aligned error: 5.95 Å

Foldseek 3Di:
DVVVLVVLLVQCPDPDLVSVLVSLQVLLVVPDPCSLVSLLVQLLDPDPSSLLSSLVSLLSNLDCVCLVVLLVQCPDPRLSSVLSSLQNCLSSLVLVSLVSLLCQLVDPPDLSNVLSSLLSNLSNLDPVSLVSLLVQCPPPDLSSVLSSLLSLLSNLDLVCLLSLLVQCLPLDNSSNVSSLNSLVSNAPSSLLNLLLSLLVLLAFDPDPPDASDPNGVVSSLRSLLSSLVSLVSSLVDPDDDPVSVVSNVVSLVSLVVSLVPPPRDDPSNNVSSVVSSVSSVVVVVVD

pLDDT: mean 90.22, std 11.4, range [47.97, 98.81]